Protein AF-A0A319DJ11-F1 (afdb_monomer_lite)

pLDDT: mean 84.91, std 14.69, range [33.47, 98.31]

Sequence (186 aa):
MLNLDTTSTSGISYQMGNINYFANSRSPRSTVELGISPYVRRDATAFIPITVIAANESRITGEFLETTITSYLSRDDVFSKDFLGSIYILSPLPRVSLDKTALEYLNKAGVSYLYLNSTAFVNIPNYAVPVHSNTQQIISPGPYTAMVSATTVSFLDTYRLYEDTYRNFITGAYSSNDGRTLPSLC

Structure (mmCIF, N/CA/C/O backbone):
data_AF-A0A319DJ11-F1
#
_entry.id   AF-A0A319DJ11-F1
#
loop_
_atom_site.group_PDB
_atom_site.id
_atom_site.type_symbol
_atom_site.label_atom_id
_atom_site.label_alt_id
_atom_site.label_comp_id
_atom_site.label_asym_id
_atom_site.label_entity_id
_atom_site.label_seq_id
_atom_site.pdbx_PDB_ins_code
_atom_site.Cartn_x
_atom_site.Cartn_y
_atom_site.Cartn_z
_atom_site.occupancy
_atom_site.B_iso_or_equiv
_atom_site.auth_seq_id
_atom_site.auth_comp_id
_atom_site.auth_asym_id
_atom_site.auth_atom_id
_atom_site.pdbx_PDB_model_num
ATOM 1 N N . MET A 1 1 ? 7.493 -16.465 -4.084 1.00 33.47 1 MET A N 1
ATOM 2 C CA . MET A 1 1 ? 8.906 -16.285 -3.688 1.00 33.47 1 MET A CA 1
ATOM 3 C C . MET A 1 1 ? 9.433 -15.135 -4.533 1.00 33.47 1 MET A C 1
ATOM 5 O O . MET A 1 1 ? 9.323 -15.238 -5.745 1.00 33.47 1 MET A O 1
ATOM 9 N N . LEU A 1 2 ? 9.834 -14.014 -3.925 1.00 42.09 2 LEU A N 1
ATOM 10 C CA . LEU A 1 2 ? 10.322 -12.830 -4.646 1.00 42.09 2 LEU A CA 1
ATOM 11 C C . LEU A 1 2 ? 11.786 -13.088 -5.045 1.00 42.09 2 LEU A C 1
ATOM 13 O O . LEU A 1 2 ? 12.614 -13.266 -4.155 1.00 42.09 2 LEU A O 1
ATOM 17 N N . ASN A 1 3 ? 12.094 -13.150 -6.342 1.00 42.22 3 ASN A N 1
ATOM 18 C CA . ASN A 1 3 ? 13.476 -13.205 -6.830 1.00 42.22 3 ASN A CA 1
ATOM 19 C C . ASN A 1 3 ? 13.935 -11.774 -7.139 1.00 42.22 3 ASN A C 1
ATOM 21 O O . ASN A 1 3 ? 13.372 -11.099 -8.002 1.00 42.22 3 ASN A O 1
ATOM 25 N N . LEU A 1 4 ? 14.914 -11.306 -6.367 1.00 47.34 4 LEU A N 1
ATOM 26 C CA . LEU A 1 4 ? 15.544 -9.995 -6.496 1.00 47.34 4 LEU A CA 1
ATOM 27 C C . LEU A 1 4 ? 16.774 -10.140 -7.394 1.00 47.34 4 LEU A C 1
ATOM 29 O O . LEU A 1 4 ? 17.850 -10.474 -6.903 1.00 47.34 4 LEU A O 1
ATOM 33 N N . ASP A 1 5 ? 16.611 -9.907 -8.695 1.00 54.00 5 ASP A N 1
ATOM 34 C CA . ASP A 1 5 ? 17.719 -9.928 -9.648 1.00 54.00 5 ASP A CA 1
ATOM 35 C C . ASP A 1 5 ? 18.181 -8.497 -9.958 1.00 54.00 5 ASP A C 1
ATOM 37 O O . ASP A 1 5 ? 17.482 -7.697 -10.572 1.00 54.00 5 ASP A O 1
ATOM 41 N N . THR A 1 6 ? 19.420 -8.208 -9.556 1.00 47.41 6 THR A N 1
ATOM 42 C CA . THR A 1 6 ? 20.236 -7.023 -9.883 1.00 47.41 6 THR A CA 1
ATOM 43 C C . THR A 1 6 ? 19.821 -5.681 -9.256 1.00 47.41 6 THR A C 1
ATOM 45 O O . THR A 1 6 ? 18.941 -4.954 -9.713 1.00 47.41 6 THR A O 1
ATOM 48 N N . THR A 1 7 ? 20.564 -5.279 -8.222 1.00 48.59 7 THR A N 1
ATOM 49 C CA . THR A 1 7 ? 20.662 -3.883 -7.778 1.00 48.59 7 THR A CA 1
ATOM 50 C C . THR A 1 7 ? 21.650 -3.142 -8.679 1.00 48.59 7 THR A C 1
ATOM 52 O O . THR A 1 7 ? 22.856 -3.377 -8.593 1.00 48.59 7 THR A O 1
ATOM 55 N N . SER A 1 8 ? 21.165 -2.241 -9.534 1.00 54.62 8 SER A N 1
ATOM 56 C CA . SER A 1 8 ? 22.026 -1.247 -10.188 1.00 54.62 8 SER A CA 1
ATOM 57 C C . SER A 1 8 ? 22.113 0.002 -9.305 1.00 54.62 8 SER A C 1
ATOM 59 O O . SER A 1 8 ? 21.249 0.246 -8.465 1.00 54.62 8 SER A O 1
ATOM 61 N N . THR A 1 9 ? 23.115 0.857 -9.506 1.00 56.81 9 THR A N 1
ATOM 62 C CA . THR A 1 9 ? 23.260 2.164 -8.823 1.00 56.81 9 THR A CA 1
ATOM 63 C C . THR A 1 9 ? 22.099 3.150 -9.084 1.00 56.81 9 THR A C 1
ATOM 65 O O . THR A 1 9 ? 22.150 4.308 -8.667 1.00 56.81 9 THR A O 1
ATOM 68 N N . SER A 1 10 ? 21.056 2.736 -9.807 1.00 68.00 10 SER A N 1
ATOM 69 C CA . SER A 1 10 ? 19.893 3.543 -10.193 1.00 68.00 10 SER A CA 1
ATOM 70 C C . SER A 1 10 ? 18.537 2.967 -9.787 1.00 68.00 10 SER A C 1
ATOM 72 O O . SER A 1 10 ? 17.546 3.688 -9.863 1.00 68.00 10 SER A O 1
ATOM 74 N N . GLY A 1 11 ? 18.461 1.707 -9.366 1.00 79.38 11 GLY A N 1
ATOM 75 C CA . GLY A 1 11 ? 17.181 1.073 -9.077 1.00 79.38 11 GLY A CA 1
ATOM 76 C C . GLY A 1 11 ? 17.279 -0.429 -8.884 1.00 79.38 11 GLY A C 1
ATOM 77 O O . GLY A 1 11 ? 18.360 -1.021 -8.943 1.00 79.38 11 GLY A O 1
ATOM 78 N N . ILE A 1 12 ? 16.122 -1.026 -8.648 1.00 87.94 12 ILE A N 1
ATOM 79 C CA . ILE A 1 12 ? 15.956 -2.447 -8.382 1.00 87.94 12 ILE A CA 1
ATOM 80 C C . ILE A 1 12 ? 15.011 -3.056 -9.406 1.00 87.94 12 ILE A C 1
ATOM 82 O O . ILE A 1 12 ? 13.907 -2.550 -9.597 1.00 87.94 12 ILE A O 1
ATOM 86 N N . SER A 1 13 ? 15.441 -4.139 -10.044 1.00 89.56 13 SER A N 1
ATOM 87 C CA . SER A 1 13 ? 14.571 -4.959 -10.880 1.00 89.56 13 SER A CA 1
ATOM 88 C C . SER A 1 13 ? 14.113 -6.179 -10.093 1.00 89.56 13 SER A C 1
ATOM 90 O O . SER A 1 13 ? 14.862 -6.750 -9.300 1.00 89.56 13 SER A O 1
ATOM 92 N N . TYR A 1 14 ? 12.856 -6.563 -10.263 1.00 89.62 14 TYR A N 1
ATOM 93 C CA . TYR A 1 14 ? 12.306 -7.736 -9.597 1.00 89.62 14 TYR A CA 1
ATOM 94 C C . TYR A 1 14 ? 11.137 -8.307 -10.389 1.00 89.62 14 TYR A C 1
ATOM 96 O O . TYR A 1 14 ? 10.461 -7.607 -11.145 1.00 89.62 14 TYR A O 1
ATOM 104 N N . GLN A 1 15 ? 10.892 -9.598 -10.193 1.00 90.12 15 GLN A N 1
ATOM 105 C CA . GLN A 1 15 ? 9.779 -10.292 -10.820 1.00 90.12 15 GLN A CA 1
ATOM 106 C C . GLN A 1 15 ? 8.654 -10.521 -9.811 1.00 90.12 15 GLN A C 1
ATOM 108 O O . GLN A 1 15 ? 8.883 -10.936 -8.670 1.00 90.12 15 GLN A O 1
ATOM 113 N N . MET A 1 16 ? 7.423 -10.269 -10.244 1.00 89.25 16 MET A N 1
ATOM 114 C CA . MET A 1 16 ? 6.207 -10.530 -9.484 1.00 89.25 16 MET A CA 1
ATOM 115 C C . MET A 1 16 ? 5.245 -11.312 -10.379 1.00 89.25 16 MET A C 1
ATOM 117 O O . MET A 1 16 ? 4.781 -10.815 -11.408 1.00 89.25 16 MET A O 1
ATOM 121 N N . GLY A 1 17 ? 5.034 -12.586 -10.043 1.00 86.56 17 GLY A N 1
ATOM 122 C CA . GLY A 1 17 ? 4.403 -13.533 -10.959 1.00 86.56 17 GLY A CA 1
ATOM 123 C C . GLY A 1 17 ? 5.223 -13.672 -12.246 1.00 86.56 17 GLY A C 1
ATOM 124 O O . GLY A 1 17 ? 6.408 -13.982 -12.190 1.00 86.56 17 GLY A O 1
ATOM 125 N N . ASN A 1 18 ? 4.599 -13.396 -13.393 1.00 85.75 18 ASN A N 1
ATOM 126 C CA . ASN A 1 18 ? 5.245 -13.422 -14.712 1.00 85.75 18 ASN A CA 1
ATOM 127 C C . ASN A 1 18 ? 5.549 -12.014 -15.256 1.00 85.75 18 ASN A C 1
ATOM 129 O O . ASN A 1 18 ? 5.791 -11.857 -16.451 1.00 85.75 18 ASN A O 1
ATOM 133 N N . ILE A 1 19 ? 5.482 -10.983 -14.411 1.00 88.56 19 ILE A N 1
ATOM 134 C CA . ILE A 1 19 ? 5.685 -9.589 -14.808 1.00 88.56 19 ILE A CA 1
ATOM 135 C C . ILE A 1 19 ? 6.984 -9.079 -14.185 1.00 88.56 19 ILE A C 1
ATOM 137 O O . ILE A 1 19 ? 7.226 -9.251 -12.989 1.00 88.56 19 ILE A O 1
ATOM 141 N N . ASN A 1 20 ? 7.811 -8.444 -15.012 1.00 90.81 20 ASN A N 1
ATOM 142 C CA . ASN A 1 20 ? 9.036 -7.790 -14.578 1.00 90.81 20 ASN A CA 1
ATOM 143 C C . ASN A 1 20 ? 8.739 -6.339 -14.201 1.00 90.81 20 ASN A C 1
ATOM 145 O O . ASN A 1 20 ? 8.008 -5.641 -14.905 1.00 90.81 20 ASN A O 1
ATOM 149 N N . TYR A 1 21 ? 9.329 -5.888 -13.104 1.00 92.06 21 TYR A N 1
ATOM 150 C CA . TYR A 1 21 ? 9.195 -4.534 -12.595 1.00 92.06 21 TYR A CA 1
ATOM 151 C C . TYR A 1 21 ? 10.566 -3.918 -12.353 1.00 92.06 21 TYR A C 1
ATOM 153 O O . TYR A 1 21 ? 11.532 -4.617 -12.050 1.00 92.06 21 TYR A O 1
ATOM 161 N N . PHE A 1 22 ? 10.622 -2.596 -12.445 1.00 91.94 22 PHE A N 1
ATOM 162 C CA . PHE A 1 22 ? 11.759 -1.781 -12.050 1.00 91.94 22 PHE A CA 1
ATOM 163 C C . PHE A 1 22 ? 11.294 -0.708 -11.073 1.00 91.94 22 PHE A C 1
ATOM 165 O O . PHE A 1 22 ? 10.304 -0.031 -11.341 1.00 91.94 22 PHE A O 1
ATOM 172 N N . ALA A 1 23 ? 12.018 -0.512 -9.975 1.00 91.62 23 ALA A N 1
ATOM 173 C CA . ALA A 1 23 ? 11.787 0.600 -9.066 1.00 91.62 23 ALA A CA 1
ATOM 174 C C . ALA A 1 23 ? 13.000 1.525 -8.992 1.00 91.62 23 ALA A C 1
ATOM 176 O O . ALA A 1 23 ? 14.132 1.081 -8.777 1.00 91.62 23 ALA A O 1
ATOM 177 N N . ASN A 1 24 ? 12.758 2.828 -9.121 1.00 86.62 24 ASN A N 1
ATOM 178 C CA . ASN A 1 24 ? 13.805 3.841 -9.032 1.00 86.62 24 ASN A CA 1
ATOM 179 C C . ASN A 1 24 ? 14.158 4.119 -7.562 1.00 86.62 24 ASN A C 1
ATOM 181 O O . ASN A 1 24 ? 13.382 4.739 -6.837 1.00 86.62 24 ASN A O 1
ATOM 185 N N . SER A 1 25 ? 15.350 3.701 -7.129 1.00 83.38 25 SER A N 1
ATOM 186 C CA . SER A 1 25 ? 15.813 3.851 -5.742 1.00 83.38 25 SER A CA 1
ATOM 187 C C . SER A 1 25 ? 16.588 5.145 -5.466 1.00 83.38 25 SER A C 1
ATOM 189 O O . SER A 1 25 ? 16.930 5.403 -4.313 1.00 83.38 25 SER A O 1
ATOM 191 N N . ARG A 1 26 ? 16.868 5.980 -6.481 1.00 80.44 26 ARG A N 1
ATOM 192 C CA . ARG A 1 26 ? 17.693 7.196 -6.316 1.00 80.44 26 ARG A CA 1
ATOM 193 C C . ARG A 1 26 ? 16.994 8.302 -5.543 1.00 80.44 26 ARG A C 1
ATOM 195 O O . ARG A 1 26 ? 17.634 9.033 -4.792 1.00 80.44 26 ARG A O 1
ATOM 202 N N . SER A 1 27 ? 15.699 8.470 -5.773 1.00 81.75 27 SER A N 1
ATOM 203 C CA . SER A 1 27 ? 14.917 9.545 -5.167 1.00 81.75 27 SER A CA 1
ATOM 204 C C . SER A 1 27 ? 13.514 9.024 -4.882 1.00 81.75 27 SER A C 1
ATOM 206 O O . SER A 1 27 ? 12.660 9.021 -5.775 1.00 81.75 27 SER A O 1
ATOM 208 N N . PRO A 1 28 ? 13.287 8.529 -3.652 1.00 89.06 28 PRO A N 1
ATOM 209 C CA . PRO A 1 28 ? 11.967 8.119 -3.212 1.00 89.06 28 PRO A CA 1
ATOM 210 C C . PRO A 1 28 ? 10.961 9.253 -3.384 1.00 89.06 28 PRO A C 1
ATOM 212 O O . PRO A 1 28 ? 11.256 10.411 -3.090 1.00 89.06 28 PRO A O 1
ATOM 215 N N . ARG A 1 29 ? 9.750 8.903 -3.809 1.00 89.69 29 ARG A N 1
ATOM 216 C CA . ARG A 1 29 ? 8.635 9.837 -3.960 1.00 89.69 29 ARG A CA 1
ATOM 217 C C . ARG A 1 29 ? 8.223 10.448 -2.626 1.00 89.69 29 ARG A C 1
ATOM 219 O O . ARG A 1 29 ? 7.830 11.607 -2.559 1.00 89.69 29 ARG A O 1
ATOM 226 N N . SER A 1 30 ? 8.282 9.637 -1.579 1.00 91.06 30 SER A N 1
ATOM 227 C CA . SER A 1 30 ? 8.041 10.038 -0.201 1.00 91.06 30 SER A CA 1
ATOM 228 C C . SER A 1 30 ? 8.758 9.068 0.729 1.00 91.06 30 SER A C 1
ATOM 230 O O . SER A 1 30 ? 9.017 7.918 0.366 1.00 91.06 30 SER A O 1
ATOM 232 N N . THR A 1 31 ? 9.095 9.531 1.926 1.00 92.12 31 THR A N 1
ATOM 233 C CA . THR A 1 31 ? 9.570 8.681 3.017 1.00 92.12 31 THR A CA 1
ATOM 234 C C . THR A 1 31 ? 8.797 9.038 4.269 1.00 92.12 31 THR A C 1
ATOM 236 O O . THR A 1 31 ? 8.670 10.210 4.613 1.00 92.12 31 THR A O 1
ATOM 239 N N . VAL A 1 32 ? 8.284 8.013 4.933 1.00 92.06 32 VAL A N 1
ATOM 240 C CA . VAL A 1 32 ? 7.498 8.133 6.157 1.00 92.06 32 VAL A CA 1
ATOM 241 C C . VAL A 1 32 ? 8.172 7.362 7.280 1.00 92.06 32 VAL A C 1
ATOM 243 O O . VAL A 1 32 ? 8.858 6.366 7.039 1.00 92.06 32 VAL A O 1
ATOM 246 N N . GLU A 1 33 ? 7.976 7.819 8.508 1.00 92.38 33 GLU A N 1
ATOM 247 C CA . GLU A 1 33 ? 8.516 7.178 9.701 1.00 92.38 33 GLU A CA 1
ATOM 248 C C . GLU A 1 33 ? 7.537 6.128 10.227 1.00 92.38 33 GLU A C 1
ATOM 250 O O . GLU A 1 33 ? 6.324 6.333 10.266 1.00 92.38 33 GLU A O 1
ATOM 255 N N . LEU A 1 34 ? 8.066 4.985 10.640 1.00 91.19 34 LEU A N 1
ATOM 256 C CA . LEU A 1 34 ? 7.301 3.921 11.266 1.00 91.19 34 LEU A CA 1
ATOM 257 C C . LEU A 1 34 ? 7.217 4.172 12.768 1.00 91.19 34 LEU A C 1
ATOM 259 O O . LEU A 1 34 ? 8.232 4.343 13.446 1.00 91.19 34 LEU A O 1
ATOM 263 N N . GLY A 1 35 ? 6.001 4.143 13.302 1.00 87.19 35 GLY A N 1
ATOM 264 C CA . GLY A 1 35 ? 5.790 4.091 14.739 1.00 87.19 35 GLY A CA 1
ATOM 265 C C . GLY A 1 35 ? 6.152 2.717 15.315 1.00 87.19 35 GLY A C 1
ATOM 266 O O . GLY A 1 35 ? 6.536 1.774 14.618 1.00 87.19 35 GLY A O 1
ATOM 267 N N . ILE A 1 36 ? 6.040 2.589 16.636 1.00 81.44 36 ILE A N 1
ATOM 268 C CA . ILE A 1 36 ? 6.383 1.348 17.335 1.00 81.44 36 ILE A CA 1
ATOM 269 C C . ILE A 1 36 ? 5.353 0.266 16.985 1.00 81.44 36 ILE A C 1
ATOM 271 O O . ILE A 1 36 ? 4.179 0.389 17.318 1.00 81.44 36 ILE A O 1
ATOM 275 N N . SER A 1 37 ? 5.807 -0.812 16.343 1.00 79.50 37 SER A N 1
ATOM 276 C CA . SER A 1 37 ? 4.995 -1.992 16.045 1.00 79.50 37 SER A CA 1
ATOM 277 C C . SER A 1 37 ? 5.850 -3.266 16.093 1.00 79.50 37 SER A C 1
ATOM 279 O O . SER A 1 37 ? 6.979 -3.245 15.593 1.00 79.50 37 SER A O 1
ATOM 281 N N . PRO A 1 38 ? 5.346 -4.379 16.665 1.00 76.00 38 PRO A N 1
ATOM 282 C CA . PRO A 1 38 ? 6.053 -5.663 16.675 1.00 76.00 38 PRO A CA 1
ATOM 283 C C . PRO A 1 38 ? 6.094 -6.333 15.291 1.00 76.00 38 PRO A C 1
ATOM 285 O O . PRO A 1 38 ? 6.833 -7.293 15.099 1.00 76.00 38 PRO A O 1
ATOM 288 N N . TYR A 1 39 ? 5.315 -5.833 14.326 1.00 75.75 39 TYR A N 1
ATOM 289 C CA . TYR A 1 39 ? 5.222 -6.383 12.971 1.00 75.75 39 TYR A CA 1
ATOM 290 C C . TYR A 1 39 ? 6.296 -5.841 12.017 1.00 75.75 39 TYR A C 1
ATOM 292 O O . TYR A 1 39 ? 6.445 -6.347 10.905 1.00 75.75 39 TYR A O 1
ATOM 300 N N . VAL A 1 40 ? 7.061 -4.832 12.443 1.00 72.94 40 VAL A N 1
ATOM 301 C CA . VAL A 1 40 ? 8.160 -4.257 11.659 1.00 72.94 40 VAL A CA 1
ATOM 302 C C . VAL A 1 40 ? 9.454 -4.985 12.004 1.00 72.94 40 VAL A C 1
ATOM 304 O O . VAL A 1 40 ? 9.936 -4.923 13.137 1.00 72.94 40 VAL A O 1
ATOM 307 N N . ARG A 1 41 ? 10.045 -5.653 11.010 1.00 70.94 41 ARG A N 1
ATOM 308 C CA . ARG A 1 41 ? 11.396 -6.214 11.122 1.00 70.94 41 ARG A CA 1
ATOM 309 C C . ARG A 1 41 ? 12.416 -5.080 11.171 1.00 70.94 41 ARG A C 1
ATOM 311 O O . ARG A 1 41 ? 12.466 -4.254 10.268 1.00 70.94 41 ARG A O 1
ATOM 318 N N . ARG A 1 42 ? 13.206 -5.026 12.246 1.00 69.88 42 ARG A N 1
ATOM 319 C CA . ARG A 1 42 ? 14.184 -3.948 12.494 1.00 69.88 42 ARG A CA 1
ATOM 320 C C . ARG A 1 42 ? 15.613 -4.288 12.085 1.00 69.88 42 ARG A C 1
ATOM 322 O O . ARG A 1 42 ? 16.505 -3.463 12.232 1.00 69.88 42 ARG A O 1
ATOM 329 N N . ASP A 1 43 ? 15.834 -5.501 11.613 1.00 71.62 43 ASP A N 1
ATOM 330 C CA . ASP A 1 43 ? 17.147 -6.090 11.376 1.00 71.62 43 ASP A CA 1
ATOM 331 C C . ASP A 1 43 ? 17.556 -6.108 9.898 1.00 71.62 43 ASP A C 1
ATOM 333 O O . ASP A 1 43 ? 18.712 -6.395 9.595 1.00 71.62 43 ASP A O 1
ATOM 337 N N . ALA A 1 44 ? 16.652 -5.767 8.975 1.00 74.31 44 ALA A N 1
ATOM 338 C CA . ALA A 1 44 ? 16.949 -5.759 7.548 1.00 74.31 44 ALA A CA 1
ATOM 339 C C . ALA A 1 44 ? 16.160 -4.695 6.781 1.00 74.31 44 ALA A C 1
ATOM 341 O O . ALA A 1 44 ? 15.022 -4.370 7.122 1.00 74.31 44 ALA A O 1
ATOM 342 N N . THR A 1 45 ? 16.765 -4.208 5.697 1.00 84.81 45 THR A N 1
ATOM 343 C CA . THR A 1 45 ? 16.058 -3.455 4.659 1.00 84.81 45 THR A CA 1
ATOM 344 C C . THR A 1 45 ? 15.431 -4.439 3.677 1.00 84.81 45 THR A C 1
ATOM 346 O O . THR A 1 45 ? 16.110 -5.346 3.194 1.00 84.81 45 THR A O 1
ATOM 349 N N . ALA A 1 46 ? 14.153 -4.254 3.358 1.00 89.19 46 ALA A N 1
ATOM 350 C CA . ALA A 1 46 ? 13.424 -5.081 2.402 1.00 89.19 46 ALA A CA 1
ATOM 351 C C . ALA A 1 46 ? 12.756 -4.222 1.326 1.00 89.19 46 ALA A C 1
ATOM 353 O O . ALA A 1 46 ? 12.291 -3.118 1.604 1.00 89.19 46 ALA A O 1
ATOM 354 N N . PHE A 1 47 ? 12.674 -4.758 0.109 1.00 91.06 47 PHE A N 1
ATOM 355 C CA . PHE A 1 47 ? 11.880 -4.182 -0.972 1.00 91.06 47 PHE A CA 1
ATOM 356 C C . PHE A 1 47 ? 10.605 -4.998 -1.130 1.00 91.06 47 PHE A C 1
ATOM 358 O O . PHE A 1 47 ? 10.675 -6.211 -1.339 1.00 91.06 47 PHE A O 1
ATOM 365 N N . ILE A 1 48 ? 9.450 -4.349 -0.999 1.00 93.25 48 ILE A N 1
ATOM 366 C CA . ILE A 1 48 ? 8.147 -5.006 -1.102 1.00 93.25 48 ILE A CA 1
ATOM 367 C C . ILE A 1 48 ? 7.199 -4.209 -2.003 1.00 93.25 48 ILE A C 1
ATOM 369 O O . ILE A 1 48 ? 7.212 -2.978 -1.970 1.00 93.25 48 ILE A O 1
ATOM 373 N N . PRO A 1 49 ? 6.336 -4.880 -2.775 1.00 95.69 49 PRO A N 1
ATOM 374 C CA . PRO A 1 49 ? 5.212 -4.228 -3.435 1.00 95.69 49 PRO A CA 1
ATOM 375 C C . PRO A 1 49 ? 4.262 -3.628 -2.399 1.00 95.69 49 PRO A C 1
ATOM 377 O O . PRO A 1 49 ? 3.937 -4.280 -1.401 1.00 95.69 49 PRO A O 1
ATOM 380 N N . ILE A 1 50 ? 3.810 -2.399 -2.632 1.00 96.94 50 ILE A N 1
ATOM 381 C CA . ILE A 1 50 ? 2.847 -1.725 -1.764 1.00 96.94 50 ILE A CA 1
ATOM 382 C C . ILE A 1 50 ? 1.821 -0.948 -2.585 1.00 96.94 50 ILE A C 1
ATOM 384 O O . ILE A 1 50 ? 2.145 -0.339 -3.605 1.00 96.94 50 ILE A O 1
ATOM 388 N N . THR A 1 51 ? 0.580 -0.942 -2.112 1.00 97.94 51 THR A N 1
ATOM 389 C CA . THR A 1 51 ? -0.494 -0.110 -2.660 1.00 97.94 51 THR A CA 1
ATOM 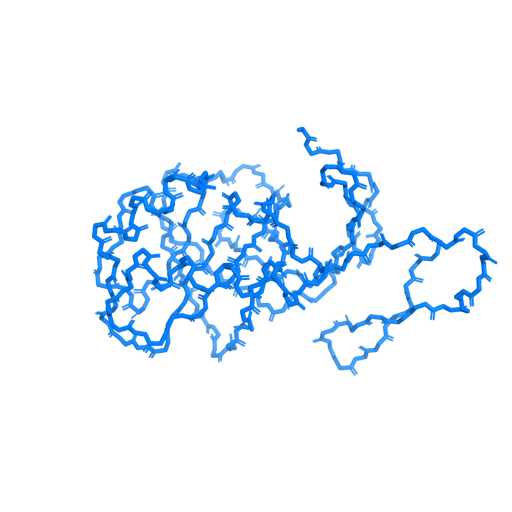390 C C . THR A 1 51 ? -0.733 1.094 -1.765 1.00 97.94 51 THR A C 1
ATOM 392 O O . THR A 1 51 ? -0.934 0.941 -0.561 1.00 97.94 51 THR A O 1
ATOM 395 N N . VAL A 1 52 ? -0.780 2.289 -2.345 1.00 97.00 52 VAL A N 1
ATOM 396 C CA . VAL A 1 52 ? -1.164 3.519 -1.649 1.00 97.00 52 VAL A CA 1
ATOM 397 C C . VAL A 1 52 ? -2.627 3.842 -1.945 1.00 97.00 52 VAL A C 1
ATOM 399 O O . VAL A 1 52 ? -3.038 3.963 -3.101 1.00 97.00 52 VAL A O 1
ATOM 402 N N . ILE A 1 53 ? -3.421 4.009 -0.890 1.00 96.56 53 ILE A N 1
ATOM 403 C CA . ILE A 1 53 ? -4.831 4.398 -0.957 1.00 96.56 53 ILE A CA 1
ATOM 404 C C . ILE A 1 53 ? -4.995 5.740 -0.247 1.00 96.56 53 ILE A C 1
ATOM 406 O O . ILE A 1 53 ? -4.715 5.857 0.947 1.00 96.56 53 ILE A O 1
ATOM 410 N N . ALA A 1 54 ? -5.483 6.749 -0.971 1.00 94.19 54 ALA A N 1
ATOM 411 C CA . ALA A 1 54 ? -5.932 7.993 -0.358 1.00 94.19 54 ALA A CA 1
ATOM 412 C C . ALA A 1 54 ? -7.436 7.923 -0.096 1.00 94.19 54 ALA A C 1
ATOM 414 O O . ALA A 1 54 ? -8.238 7.885 -1.027 1.00 94.19 54 ALA A O 1
ATOM 415 N N . ALA A 1 55 ? -7.811 7.917 1.178 1.00 93.81 55 ALA A N 1
ATOM 416 C CA . ALA A 1 55 ? -9.194 7.951 1.618 1.00 93.81 55 ALA A CA 1
ATOM 417 C C . ALA A 1 55 ? -9.643 9.389 1.878 1.00 93.81 55 ALA A C 1
ATOM 419 O O . ALA A 1 55 ? -9.023 10.122 2.647 1.00 93.81 55 ALA A O 1
ATOM 420 N N . ASN A 1 56 ? -10.759 9.780 1.279 1.00 92.62 56 ASN A N 1
ATOM 421 C CA . ASN A 1 56 ? -11.410 11.077 1.467 1.00 92.62 56 ASN A CA 1
ATOM 422 C C . ASN A 1 56 ? -12.699 10.968 2.302 1.00 92.62 56 ASN A C 1
ATOM 424 O O . ASN A 1 56 ? -13.488 11.908 2.338 1.00 92.62 56 ASN A O 1
ATOM 428 N N . GLU A 1 57 ? -12.892 9.842 2.990 1.00 92.88 57 GLU A N 1
ATOM 429 C CA . GLU A 1 57 ? -14.038 9.564 3.852 1.00 92.88 57 GLU A CA 1
ATOM 430 C C . GLU A 1 57 ? -13.576 9.387 5.305 1.00 92.88 57 GLU A C 1
ATOM 432 O O . GLU A 1 57 ? -12.526 8.802 5.575 1.00 92.88 57 GLU A O 1
ATOM 437 N N . SER A 1 58 ? -14.359 9.886 6.265 1.00 93.75 58 SER A N 1
ATOM 438 C CA . SER A 1 58 ? -14.059 9.746 7.702 1.00 93.75 58 SER A CA 1
ATOM 439 C C . SER A 1 58 ? -14.266 8.319 8.221 1.00 93.75 58 SER A C 1
ATOM 441 O O . SER A 1 58 ? -13.701 7.924 9.245 1.00 93.75 58 SER A O 1
ATOM 443 N N . ARG A 1 59 ? -15.061 7.521 7.509 1.00 96.75 59 ARG A N 1
ATOM 444 C CA . ARG A 1 59 ? -15.291 6.110 7.790 1.00 96.75 59 ARG A CA 1
ATOM 445 C C . ARG A 1 59 ? -15.051 5.314 6.518 1.00 96.75 59 ARG A C 1
ATOM 447 O O . ARG A 1 59 ? -15.860 5.354 5.606 1.00 96.75 59 ARG A O 1
ATOM 454 N N . ILE A 1 60 ? -13.952 4.579 6.497 1.00 97.25 60 ILE A N 1
ATOM 455 C CA . ILE A 1 60 ? -13.560 3.734 5.374 1.00 97.25 60 ILE A CA 1
ATOM 456 C C . ILE A 1 60 ? -14.297 2.400 5.497 1.00 97.25 60 ILE A C 1
ATOM 458 O O . ILE A 1 60 ? -14.213 1.738 6.538 1.00 97.25 60 ILE A O 1
ATOM 462 N N . THR A 1 61 ? -15.005 2.018 4.437 1.00 98.12 61 THR A N 1
ATOM 463 C CA . THR A 1 61 ? -15.800 0.786 4.344 1.00 98.12 61 THR A CA 1
ATOM 464 C C . THR A 1 61 ? -15.143 -0.242 3.419 1.00 98.12 61 THR A C 1
ATOM 466 O O . THR A 1 61 ? -14.214 0.067 2.669 1.00 98.12 61 THR A O 1
ATOM 469 N N . GLY A 1 62 ? -15.630 -1.483 3.455 1.00 98.06 62 GLY A N 1
ATOM 470 C CA . GLY A 1 62 ? -15.220 -2.522 2.509 1.00 98.06 62 GLY A CA 1
ATOM 471 C C . GLY A 1 62 ? -15.574 -2.158 1.068 1.00 98.06 62 GLY A C 1
ATOM 472 O O . GLY A 1 62 ? -14.748 -2.342 0.183 1.00 98.06 62 GLY A O 1
ATOM 473 N N . GLU A 1 63 ? -16.745 -1.554 0.851 1.00 98.31 63 GLU A N 1
ATOM 474 C CA . GLU A 1 63 ? -17.197 -1.085 -0.467 1.00 98.31 63 GLU A CA 1
ATOM 475 C C . GLU A 1 63 ? -16.275 -0.000 -1.044 1.00 98.31 63 GLU A C 1
ATOM 477 O O . GLU A 1 63 ? -15.918 -0.055 -2.223 1.00 98.31 63 GLU A O 1
ATOM 482 N N . PHE A 1 64 ? -15.827 0.949 -0.211 1.00 98.31 64 PHE A N 1
ATOM 483 C CA . PHE A 1 64 ? -14.852 1.965 -0.618 1.00 98.31 64 PHE A CA 1
ATOM 484 C C . PHE A 1 64 ? -13.539 1.320 -1.085 1.00 98.31 64 PHE A C 1
ATOM 486 O O . PHE A 1 64 ? -13.011 1.659 -2.149 1.00 98.31 64 PHE A O 1
ATOM 493 N N . LEU A 1 65 ? -13.013 0.370 -0.303 1.00 98.25 65 LEU A N 1
ATOM 494 C CA . LEU A 1 65 ? -11.767 -0.325 -0.632 1.00 98.25 65 LEU A CA 1
ATOM 495 C C . LEU A 1 65 ? -11.911 -1.178 -1.896 1.00 98.25 65 LEU A C 1
ATOM 497 O O . LEU A 1 65 ? -11.039 -1.128 -2.763 1.00 98.25 65 LEU A O 1
ATOM 501 N N . GLU A 1 66 ? -13.014 -1.913 -2.026 1.00 98.06 66 GLU A N 1
ATOM 502 C CA . GLU A 1 66 ? -13.321 -2.737 -3.196 1.00 98.06 66 GLU A CA 1
ATOM 503 C C . GLU A 1 66 ? -13.417 -1.897 -4.466 1.00 98.06 66 GLU A C 1
ATOM 505 O O . GLU A 1 66 ? -12.767 -2.208 -5.467 1.00 98.06 66 GLU A O 1
ATOM 510 N N . THR A 1 67 ? -14.158 -0.791 -4.409 1.00 97.75 67 THR A N 1
ATOM 511 C CA . THR A 1 67 ? -14.319 0.134 -5.536 1.00 97.75 67 THR A CA 1
ATOM 512 C C . THR A 1 67 ? -12.980 0.747 -5.936 1.00 97.75 67 THR A C 1
ATOM 514 O O . THR A 1 67 ? -12.630 0.762 -7.119 1.00 97.75 67 THR A O 1
ATOM 517 N N . THR A 1 68 ? -12.192 1.198 -4.958 1.00 97.75 68 THR A N 1
ATOM 518 C CA . THR A 1 68 ? -10.880 1.815 -5.201 1.00 97.75 68 THR A CA 1
ATOM 519 C C . THR A 1 68 ? -9.908 0.826 -5.841 1.00 97.75 68 THR A C 1
ATOM 521 O O . THR A 1 68 ? -9.313 1.118 -6.878 1.00 97.75 68 THR A O 1
ATOM 524 N N . ILE A 1 69 ? -9.784 -0.379 -5.280 1.00 97.25 69 ILE A N 1
ATOM 525 C CA . ILE A 1 69 ? -8.870 -1.410 -5.791 1.00 97.25 69 ILE A CA 1
ATOM 526 C C . ILE A 1 69 ? -9.320 -1.917 -7.165 1.00 97.25 69 ILE A C 1
ATOM 528 O O . ILE A 1 69 ? -8.485 -2.117 -8.047 1.00 97.25 69 ILE A O 1
ATOM 532 N N . THR A 1 70 ? -10.626 -2.064 -7.393 1.00 96.94 70 THR A N 1
ATOM 533 C CA . THR A 1 70 ? -11.173 -2.416 -8.715 1.00 96.94 70 THR A CA 1
ATOM 534 C C . THR A 1 70 ? -10.869 -1.331 -9.749 1.00 96.94 70 THR A C 1
ATOM 536 O O . THR A 1 70 ? -10.531 -1.635 -10.897 1.00 96.94 70 THR A O 1
ATOM 539 N N . SER A 1 71 ? -10.920 -0.057 -9.353 1.00 96.62 71 SER A N 1
ATOM 540 C CA . SER A 1 71 ? -10.515 1.047 -10.224 1.00 96.62 71 SER A CA 1
ATOM 541 C C . SER A 1 71 ? -9.027 0.989 -10.573 1.00 96.62 71 SER A C 1
ATOM 543 O O . SER A 1 71 ? -8.684 1.279 -11.715 1.00 96.62 71 SER A O 1
ATOM 545 N N . TYR A 1 72 ? -8.143 0.620 -9.643 1.00 96.12 72 TYR A N 1
ATOM 546 C CA . TYR A 1 72 ? -6.716 0.468 -9.956 1.00 96.12 72 TYR A CA 1
ATOM 547 C C . TYR A 1 72 ? -6.484 -0.696 -10.918 1.00 96.12 72 TYR A C 1
ATOM 549 O O . TYR A 1 72 ? -5.881 -0.502 -11.966 1.00 96.12 72 TYR A O 1
ATOM 557 N N . LEU A 1 73 ? -7.070 -1.866 -10.640 1.00 94.94 73 LEU A N 1
ATOM 558 C CA . LEU A 1 73 ? -6.955 -3.053 -11.500 1.00 94.94 73 LEU A CA 1
ATOM 559 C C . LEU A 1 73 ? -7.458 -2.835 -12.934 1.00 94.94 73 LEU A C 1
ATOM 561 O O . LEU A 1 73 ? -7.026 -3.540 -13.839 1.00 94.94 73 LEU A O 1
ATOM 565 N N . SER A 1 74 ? -8.403 -1.915 -13.140 1.00 95.25 74 SER A N 1
ATOM 566 C CA . SER A 1 74 ? -8.993 -1.654 -14.460 1.00 95.25 74 SER A CA 1
ATOM 567 C C . SER A 1 74 ? -8.318 -0.529 -15.243 1.00 95.25 74 SER A C 1
ATOM 569 O O . SER A 1 74 ? -8.542 -0.433 -16.449 1.00 95.25 74 SER A O 1
ATOM 571 N N . ARG A 1 75 ? -7.535 0.338 -14.588 1.00 92.81 75 ARG A N 1
ATOM 572 C CA . ARG A 1 75 ? -7.000 1.568 -15.201 1.00 92.81 75 ARG A CA 1
ATOM 573 C C . ARG A 1 75 ? -5.483 1.666 -15.197 1.00 92.81 75 ARG A C 1
ATOM 575 O O . ARG A 1 75 ? -4.947 2.384 -16.033 1.00 92.81 75 ARG A O 1
ATOM 582 N N . ASP A 1 76 ? -4.821 1.006 -14.258 1.00 90.75 76 ASP A N 1
ATOM 583 C CA . ASP A 1 76 ? -3.377 1.074 -14.072 1.00 90.75 76 ASP A CA 1
ATOM 584 C C . ASP A 1 76 ? -2.746 -0.230 -14.576 1.00 90.75 76 ASP A C 1
ATOM 586 O O . ASP A 1 76 ? -3.011 -1.310 -14.050 1.00 90.75 76 ASP A O 1
ATOM 590 N N . ASP A 1 77 ? -1.942 -0.137 -15.635 1.00 89.88 77 ASP A N 1
ATOM 591 C CA . ASP A 1 77 ? -1.300 -1.280 -16.288 1.00 89.88 77 ASP A CA 1
ATOM 592 C C . ASP A 1 77 ? -0.068 -1.806 -15.530 1.00 89.88 77 ASP A C 1
ATOM 594 O O . ASP A 1 77 ? 0.423 -2.908 -15.824 1.00 89.88 77 ASP A O 1
ATOM 598 N N . VAL A 1 78 ? 0.412 -1.041 -14.544 1.00 92.44 78 VAL A N 1
ATOM 599 C CA . VAL A 1 78 ? 1.450 -1.433 -13.587 1.00 92.44 78 VAL A CA 1
ATOM 600 C C . VAL A 1 78 ? 0.828 -2.216 -12.429 1.00 92.44 78 VAL A C 1
ATOM 602 O O . VAL A 1 78 ? 1.410 -3.208 -11.974 1.00 92.44 78 VAL A O 1
ATOM 605 N N . PHE A 1 79 ? -0.355 -1.800 -11.968 1.00 94.56 79 PHE A N 1
ATOM 606 C CA . PHE A 1 79 ? -1.036 -2.386 -10.817 1.00 94.56 79 PHE A CA 1
ATOM 607 C C . PHE A 1 79 ? -1.466 -3.844 -11.048 1.00 94.56 79 PHE A C 1
ATOM 609 O O . PHE A 1 79 ? -2.061 -4.208 -12.060 1.00 94.56 79 PHE A O 1
ATOM 616 N N . SER A 1 80 ? -1.224 -4.695 -10.053 1.00 93.44 80 SER A N 1
ATOM 617 C CA . SER A 1 80 ? -1.693 -6.081 -10.026 1.00 93.44 80 SER A CA 1
ATOM 618 C C . SER A 1 80 ? -2.113 -6.471 -8.608 1.00 93.44 80 SER A C 1
ATOM 620 O O . SER A 1 80 ? -1.772 -5.797 -7.635 1.00 93.44 80 SER A O 1
ATOM 622 N N . LYS A 1 81 ? -2.847 -7.582 -8.462 1.00 93.94 81 LYS A N 1
ATOM 623 C CA . LYS A 1 81 ? -3.281 -8.072 -7.138 1.00 93.94 81 LYS A CA 1
ATOM 624 C C . LYS A 1 81 ? -2.116 -8.367 -6.195 1.00 93.94 81 LYS A C 1
ATOM 626 O O . LYS A 1 81 ? -2.291 -8.302 -4.985 1.00 93.94 81 LYS A O 1
ATOM 631 N N . ASP A 1 82 ? -0.936 -8.641 -6.732 1.00 92.75 82 ASP A N 1
ATOM 632 C CA . ASP A 1 82 ? 0.249 -8.933 -5.936 1.00 92.75 82 ASP A CA 1
ATOM 633 C C . ASP A 1 82 ? 0.779 -7.682 -5.187 1.00 92.75 82 ASP A C 1
ATOM 635 O O . ASP A 1 82 ? 1.477 -7.816 -4.182 1.00 92.75 82 ASP A O 1
ATOM 639 N N . PHE A 1 83 ? 0.366 -6.462 -5.576 1.00 96.19 83 PHE A N 1
ATOM 640 C CA . PHE A 1 83 ? 0.608 -5.231 -4.802 1.00 96.19 83 PHE A CA 1
ATOM 641 C C . PHE A 1 83 ? -0.269 -5.106 -3.548 1.00 96.19 83 PHE A C 1
ATOM 643 O O . PHE A 1 83 ? -0.019 -4.232 -2.715 1.00 96.19 83 PHE A O 1
ATOM 650 N N . LEU A 1 84 ? -1.286 -5.959 -3.380 1.00 96.12 84 LEU A N 1
ATOM 651 C CA . LEU A 1 84 ? -2.199 -5.910 -2.232 1.00 96.12 84 LEU A CA 1
ATOM 652 C C . LEU A 1 84 ? -1.617 -6.556 -0.971 1.00 96.12 84 LEU A C 1
ATOM 654 O O . LEU A 1 84 ? -2.187 -6.393 0.104 1.00 96.12 84 LEU A O 1
ATOM 658 N N . GLY A 1 85 ? -0.473 -7.245 -1.062 1.00 94.62 85 GLY A N 1
ATOM 659 C CA . GLY A 1 85 ? 0.183 -7.833 0.111 1.00 94.62 85 GLY A CA 1
ATOM 660 C C . GLY A 1 85 ? 0.529 -6.795 1.186 1.00 94.62 85 GLY A C 1
ATOM 661 O O . GLY A 1 85 ? 0.487 -7.106 2.379 1.00 94.62 85 GLY A O 1
ATOM 662 N N . SER A 1 86 ? 0.792 -5.552 0.772 1.00 96.19 86 SER A N 1
ATOM 663 C CA . SER A 1 86 ? 1.001 -4.413 1.665 1.00 96.19 86 SER A CA 1
ATOM 664 C C . SER A 1 86 ? 0.163 -3.221 1.215 1.00 96.19 86 SER A C 1
ATOM 666 O O . SER A 1 86 ? 0.165 -2.867 0.037 1.00 96.19 86 SER A O 1
ATOM 668 N N . ILE A 1 87 ? -0.519 -2.559 2.147 1.00 97.56 87 ILE A N 1
ATOM 669 C CA . ILE A 1 87 ? -1.337 -1.376 1.859 1.00 97.56 87 ILE A CA 1
ATOM 670 C C . ILE A 1 87 ? -0.960 -0.243 2.805 1.00 97.56 87 ILE A C 1
ATOM 672 O O . ILE A 1 87 ? -0.927 -0.429 4.019 1.00 97.56 87 ILE A O 1
ATOM 676 N N . TYR A 1 88 ? -0.735 0.946 2.252 1.00 96.44 88 TYR A N 1
ATOM 677 C CA . TYR A 1 88 ? -0.661 2.197 2.994 1.00 96.44 88 TYR A CA 1
ATOM 678 C C . TYR A 1 88 ? -1.919 3.027 2.753 1.00 96.44 88 TYR A C 1
ATOM 680 O O . TYR A 1 88 ? -2.215 3.395 1.617 1.00 96.44 88 TYR A O 1
ATOM 688 N N . ILE A 1 89 ? -2.653 3.333 3.824 1.00 95.81 89 ILE A N 1
ATOM 689 C CA . ILE A 1 89 ? -3.834 4.196 3.766 1.00 95.81 89 ILE A CA 1
ATOM 690 C C . ILE A 1 89 ? -3.511 5.543 4.409 1.00 95.81 89 ILE A C 1
ATOM 692 O O . ILE A 1 89 ? -3.187 5.632 5.600 1.00 95.81 89 ILE A O 1
ATOM 696 N N . LEU A 1 90 ? -3.656 6.604 3.620 1.00 93.06 90 LEU A N 1
ATOM 697 C CA . LEU A 1 90 ? -3.591 7.985 4.081 1.00 93.06 90 LEU A CA 1
ATOM 698 C C . LEU A 1 90 ? -4.939 8.680 3.900 1.00 93.06 90 LEU A C 1
ATOM 700 O O . LEU A 1 90 ? -5.751 8.302 3.061 1.00 93.06 90 LEU A O 1
ATOM 704 N N . SER A 1 91 ? -5.159 9.733 4.676 1.00 91.88 91 SER A N 1
ATOM 705 C CA . SER A 1 91 ? -6.305 10.616 4.511 1.00 91.88 91 SER A CA 1
ATOM 706 C C . SER A 1 91 ? -5.905 12.044 4.868 1.00 91.88 91 SER A C 1
ATOM 708 O O . SER A 1 91 ? -5.123 12.222 5.806 1.00 91.88 91 SER A O 1
ATOM 710 N N . PRO A 1 92 ? -6.424 13.060 4.155 1.00 89.44 92 PRO A N 1
ATOM 711 C CA . PRO A 1 92 ? -6.320 14.448 4.587 1.00 89.44 92 PRO A CA 1
ATOM 712 C C . PRO A 1 92 ? -7.304 14.774 5.722 1.00 89.44 92 PRO A C 1
ATOM 714 O O . PRO A 1 92 ? -7.199 15.837 6.331 1.00 89.44 92 PRO A O 1
ATOM 717 N N . LEU A 1 93 ? -8.281 13.900 5.995 1.00 90.94 93 LEU A N 1
ATOM 718 C CA . LEU A 1 93 ? -9.262 14.115 7.048 1.00 90.94 93 LEU A CA 1
ATOM 719 C C . LEU A 1 93 ? -8.694 13.696 8.410 1.00 90.94 93 LEU A C 1
ATOM 721 O O . LEU A 1 93 ? -8.042 12.656 8.517 1.00 90.94 93 LEU A O 1
ATOM 725 N N . PRO A 1 94 ? -8.970 14.461 9.477 1.00 91.44 94 PRO A N 1
ATOM 726 C CA . PRO A 1 94 ? -8.705 14.004 10.826 1.00 91.44 94 PRO A CA 1
ATOM 727 C C . PRO A 1 94 ? -9.790 13.020 11.270 1.00 91.44 94 PRO A C 1
ATOM 729 O O . PRO A 1 94 ? -10.929 13.046 10.803 1.00 91.44 94 PRO A O 1
ATOM 732 N N . ARG A 1 95 ? -9.453 12.215 12.274 1.00 92.94 95 ARG A N 1
ATOM 733 C CA . ARG A 1 95 ? -10.362 11.289 12.955 1.00 92.94 95 ARG A CA 1
ATOM 734 C C . ARG A 1 95 ? -10.997 10.219 12.058 1.00 92.94 95 ARG A C 1
ATOM 736 O O . ARG A 1 95 ? -12.156 9.852 12.239 1.00 92.94 95 ARG A O 1
ATOM 743 N N . VAL A 1 96 ? -10.215 9.688 11.130 1.00 95.12 96 VAL A N 1
ATOM 744 C CA . VAL A 1 96 ? -10.616 8.600 10.239 1.00 95.12 96 VAL A CA 1
ATOM 745 C C . VAL A 1 96 ? -10.667 7.274 10.998 1.00 95.12 96 VAL A C 1
ATOM 747 O O . VAL A 1 96 ? -9.917 7.042 11.953 1.00 95.12 96 VAL A O 1
ATOM 750 N N . SER A 1 97 ? -11.566 6.391 10.576 1.00 96.12 97 SER A N 1
ATOM 751 C CA . SER A 1 97 ? -11.709 5.040 11.117 1.00 96.12 97 SER A CA 1
ATOM 752 C C . SER A 1 97 ? -11.911 4.012 10.007 1.00 96.12 97 SER A C 1
ATOM 754 O O . SER A 1 97 ? -12.516 4.306 8.977 1.00 96.12 97 SER A O 1
ATOM 756 N N . LEU A 1 98 ? -11.403 2.801 10.233 1.00 96.75 98 LEU A N 1
ATOM 757 C CA . LEU A 1 98 ? -11.759 1.621 9.449 1.00 96.75 98 LEU A CA 1
ATOM 758 C C . LEU A 1 98 ? -12.969 0.973 10.106 1.00 96.75 98 LEU A C 1
ATOM 760 O O . LEU A 1 98 ? -12.949 0.713 11.313 1.00 96.75 98 LEU A O 1
ATOM 764 N N . ASP A 1 99 ? -14.010 0.698 9.333 1.00 96.00 99 ASP A N 1
ATOM 765 C CA . ASP A 1 99 ? -15.137 -0.062 9.849 1.00 96.00 99 ASP A CA 1
ATOM 766 C C . ASP A 1 99 ? -14.937 -1.575 9.704 1.00 96.00 99 ASP A C 1
ATOM 768 O O . ASP A 1 99 ? -13.984 -2.049 9.085 1.00 96.00 99 ASP A O 1
ATOM 772 N N . LYS A 1 100 ? -15.848 -2.355 10.291 1.00 96.25 100 LYS A N 1
ATOM 773 C CA . LYS A 1 100 ? -15.757 -3.819 10.284 1.00 96.25 100 LYS A CA 1
ATOM 774 C C . LYS A 1 100 ? -15.669 -4.402 8.866 1.00 96.25 100 LYS A C 1
ATOM 776 O O . LYS A 1 100 ? -14.882 -5.318 8.644 1.00 96.25 100 LYS A O 1
ATOM 781 N N . THR A 1 101 ? -16.429 -3.856 7.918 1.00 98.06 101 THR A N 1
ATOM 782 C CA . THR A 1 101 ? -16.449 -4.344 6.531 1.00 98.06 101 THR A CA 1
ATOM 783 C C . THR A 1 101 ? -15.137 -4.047 5.809 1.00 98.06 101 THR A C 1
ATOM 785 O O . THR A 1 101 ? -14.680 -4.864 5.012 1.00 98.06 101 THR A O 1
ATOM 788 N N . ALA A 1 102 ? -14.475 -2.930 6.134 1.00 97.31 102 ALA A N 1
ATOM 789 C CA . ALA A 1 102 ? -13.141 -2.631 5.622 1.00 97.31 102 ALA A CA 1
ATOM 790 C C . ALA A 1 102 ? -12.115 -3.665 6.100 1.00 97.31 102 ALA A C 1
ATOM 792 O O . ALA A 1 102 ? -11.312 -4.152 5.308 1.00 97.31 102 ALA A O 1
ATOM 793 N N . LEU A 1 103 ? -12.164 -4.047 7.380 1.00 95.62 103 LEU A N 1
ATOM 794 C CA . LEU A 1 103 ? -11.246 -5.048 7.932 1.00 95.62 103 LEU A CA 1
ATOM 795 C C . LEU A 1 103 ? -11.469 -6.436 7.319 1.00 95.62 103 LEU A C 1
ATOM 797 O O . LEU A 1 103 ? -10.506 -7.119 6.972 1.00 95.62 103 LEU A O 1
ATOM 801 N N . GLU A 1 104 ? -12.730 -6.834 7.144 1.00 96.69 104 GLU A N 1
ATOM 802 C CA . GLU A 1 104 ? -13.099 -8.088 6.478 1.00 96.69 104 GLU A CA 1
ATOM 803 C C . GLU A 1 104 ? -12.614 -8.119 5.026 1.00 96.69 104 GLU A C 1
ATOM 805 O O . GLU A 1 104 ? -12.054 -9.126 4.584 1.00 96.69 104 GLU A O 1
ATOM 810 N N . TYR A 1 105 ? -12.772 -7.007 4.305 1.00 97.50 105 TYR A N 1
ATOM 811 C CA . TYR A 1 105 ? -12.290 -6.873 2.938 1.00 97.50 105 TYR A CA 1
ATOM 812 C C . TYR A 1 105 ? -10.761 -6.993 2.857 1.00 97.50 105 TYR A C 1
ATOM 814 O O . TYR A 1 105 ? -10.261 -7.794 2.070 1.00 97.50 105 TYR A O 1
ATOM 822 N N . LEU A 1 106 ? -10.011 -6.258 3.690 1.00 96.62 106 LEU A N 1
ATOM 823 C CA . LEU A 1 106 ? -8.540 -6.311 3.715 1.00 96.62 106 LEU A CA 1
ATOM 824 C C . LEU A 1 106 ? -8.030 -7.732 4.002 1.00 96.62 106 LEU A C 1
ATOM 826 O O . LEU A 1 106 ? -7.114 -8.211 3.335 1.00 96.62 106 LEU A O 1
ATOM 830 N N . ASN A 1 107 ? -8.667 -8.434 4.942 1.00 95.25 107 ASN A N 1
ATOM 831 C CA . ASN A 1 107 ? -8.336 -9.824 5.247 1.00 95.25 107 ASN A CA 1
ATOM 832 C C . ASN A 1 107 ? -8.630 -10.757 4.059 1.00 95.25 107 ASN A C 1
ATOM 834 O O . ASN A 1 107 ? -7.782 -11.560 3.674 1.00 95.25 107 ASN A O 1
ATOM 838 N N . LYS A 1 108 ? -9.803 -10.623 3.424 1.00 96.38 108 LYS A N 1
ATOM 839 C CA . LYS A 1 108 ? -10.175 -11.398 2.227 1.00 96.38 108 LYS A CA 1
ATOM 840 C C . LYS A 1 108 ? -9.239 -11.125 1.044 1.00 96.38 108 LYS A C 1
ATOM 842 O O . LYS A 1 108 ? -8.979 -12.030 0.256 1.00 96.38 108 LYS A O 1
ATOM 847 N N . ALA A 1 109 ? -8.739 -9.898 0.923 1.00 94.69 109 ALA A N 1
ATOM 848 C CA . ALA A 1 109 ? -7.790 -9.489 -0.107 1.00 94.69 109 ALA A CA 1
ATOM 849 C C . ALA A 1 109 ? -6.353 -9.992 0.144 1.00 94.69 109 ALA A C 1
ATOM 851 O O . ALA A 1 109 ? -5.507 -9.830 -0.730 1.00 94.69 109 ALA A O 1
ATOM 852 N N . GLY A 1 110 ? -6.073 -10.617 1.297 1.00 94.50 110 GLY A N 1
ATOM 853 C CA . GLY A 1 110 ? -4.751 -11.163 1.622 1.00 94.50 110 GLY A CA 1
ATOM 854 C C . GLY A 1 110 ? -3.732 -10.113 2.076 1.00 94.50 110 GLY A C 1
ATOM 855 O O . GLY A 1 110 ? -2.526 -10.336 1.954 1.00 94.50 110 GLY A O 1
ATOM 856 N N . VAL A 1 111 ? -4.195 -8.972 2.596 1.00 95.75 111 VAL A N 1
ATOM 857 C CA . VAL A 1 111 ? -3.316 -7.901 3.086 1.00 95.75 111 VAL A CA 1
ATOM 858 C C . VAL A 1 111 ? -2.553 -8.395 4.312 1.00 95.75 111 VAL A C 1
ATOM 860 O O . VAL A 1 111 ? -3.142 -8.689 5.349 1.00 95.75 111 VAL A O 1
ATOM 863 N N . SER A 1 112 ? -1.230 -8.471 4.189 1.00 92.75 112 SER A N 1
ATOM 864 C CA . SER A 1 112 ? -0.332 -8.940 5.250 1.00 92.75 112 SER A CA 1
ATOM 865 C C . SER A 1 112 ? 0.227 -7.788 6.083 1.00 92.75 112 SER A C 1
ATOM 867 O O . SER A 1 112 ? 0.412 -7.936 7.289 1.00 92.75 112 SER A O 1
ATOM 869 N N . TYR A 1 113 ? 0.460 -6.630 5.458 1.00 93.69 113 TYR A N 1
ATOM 870 C CA . TYR A 1 113 ? 0.954 -5.430 6.130 1.00 93.69 113 TYR A CA 1
ATOM 871 C C . TYR A 1 113 ? 0.037 -4.244 5.853 1.00 93.69 113 TYR A C 1
ATOM 873 O O . TYR A 1 113 ? -0.127 -3.818 4.710 1.00 93.69 113 TYR A O 1
ATOM 881 N N . LEU A 1 114 ? -0.551 -3.695 6.914 1.00 95.62 114 LEU A N 1
ATOM 882 C CA . LEU A 1 114 ? -1.393 -2.508 6.843 1.00 95.62 114 LEU A CA 1
ATOM 883 C C . LEU A 1 114 ? -0.686 -1.341 7.523 1.00 95.62 114 LEU A C 1
ATOM 885 O O . LEU A 1 114 ? -0.454 -1.375 8.726 1.00 95.62 114 LEU A O 1
ATOM 889 N N . TYR A 1 115 ? -0.387 -0.301 6.762 1.00 95.25 115 TYR A N 1
ATOM 890 C CA . TYR A 1 115 ? 0.220 0.934 7.232 1.00 95.25 115 TYR A CA 1
ATOM 891 C C . TYR A 1 115 ? -0.851 2.026 7.286 1.00 95.25 115 TYR A C 1
ATOM 893 O O . TYR A 1 115 ? -1.555 2.245 6.299 1.00 95.25 115 TYR A O 1
ATOM 901 N N . LEU A 1 116 ? -0.982 2.724 8.416 1.00 94.69 116 LEU A N 1
ATOM 902 C CA . LEU A 1 116 ? -1.999 3.767 8.609 1.00 94.69 116 LEU A CA 1
ATOM 903 C C . LEU A 1 116 ? -1.359 5.080 9.052 1.00 94.69 116 LEU A C 1
ATOM 905 O O . LEU A 1 116 ? -0.587 5.098 10.011 1.00 94.69 116 LEU A O 1
ATOM 909 N N . ASN A 1 117 ? -1.718 6.189 8.398 1.00 91.12 117 ASN A N 1
ATOM 910 C CA . ASN A 1 117 ? -1.271 7.519 8.819 1.00 91.12 117 ASN A CA 1
ATOM 911 C C . ASN A 1 117 ? -1.804 7.855 10.227 1.00 91.12 117 ASN A C 1
ATOM 913 O O . ASN A 1 117 ? -2.989 8.139 10.414 1.00 91.12 117 ASN A O 1
ATOM 917 N N . SER A 1 118 ? -0.919 7.903 11.219 1.00 90.62 118 SER A N 1
ATOM 918 C CA . SER A 1 118 ? -1.294 8.076 12.622 1.00 90.62 118 SER A CA 1
ATOM 919 C C . SER A 1 118 ? -1.891 9.439 12.953 1.00 90.62 118 SER A C 1
ATOM 921 O O . SER A 1 118 ? -2.491 9.601 14.008 1.00 90.62 118 SER A O 1
ATOM 923 N N . THR A 1 119 ? -1.687 10.439 12.0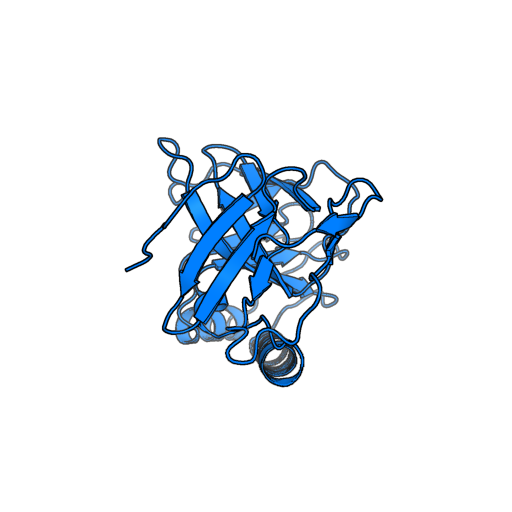95 1.00 88.69 119 THR A N 1
ATOM 924 C CA . THR A 1 119 ? -2.261 11.779 12.294 1.00 88.69 119 THR A CA 1
ATOM 925 C C . THR A 1 119 ? -3.731 11.838 11.881 1.00 88.69 119 THR A C 1
ATOM 927 O O . THR A 1 119 ? -4.491 12.639 12.422 1.00 88.69 119 THR A O 1
ATOM 930 N N . ALA A 1 120 ? -4.147 10.962 10.963 1.00 91.06 120 ALA A N 1
ATOM 931 C CA . ALA A 1 120 ? -5.517 10.887 10.475 1.00 91.06 120 ALA A CA 1
ATOM 932 C C . ALA A 1 120 ? -6.370 9.906 11.292 1.00 91.06 120 ALA A C 1
ATOM 934 O O . ALA A 1 120 ? -7.504 10.227 11.641 1.00 91.06 120 ALA A O 1
ATOM 935 N N . PHE A 1 121 ? -5.849 8.716 11.606 1.00 93.06 121 PHE A N 1
ATOM 936 C CA . PHE A 1 121 ? -6.642 7.633 12.195 1.00 93.06 121 PHE A CA 1
ATOM 937 C C . PHE A 1 121 ? -6.776 7.749 13.721 1.00 93.06 121 PHE A C 1
ATOM 939 O O . PHE A 1 121 ? -5.776 7.820 14.427 1.00 93.06 121 PHE A O 1
ATOM 946 N N . VAL A 1 122 ? -8.013 7.707 14.243 1.00 88.88 122 VAL A N 1
ATOM 947 C CA . VAL A 1 122 ? -8.270 7.756 15.706 1.00 88.88 122 VAL A CA 1
ATOM 948 C C . VAL A 1 122 ? -7.799 6.483 16.396 1.00 88.88 122 VAL A C 1
ATOM 950 O O . VAL A 1 122 ? -7.239 6.534 17.485 1.00 88.88 122 VAL A O 1
ATOM 953 N N . ASN A 1 123 ? -8.063 5.343 15.759 1.00 88.62 123 ASN A N 1
ATOM 954 C CA . ASN A 1 123 ? -7.804 4.019 16.299 1.00 88.62 123 ASN A CA 1
ATOM 955 C C . ASN A 1 123 ? -7.045 3.213 15.252 1.00 88.62 123 ASN A C 1
ATOM 957 O O . ASN A 1 123 ? -7.558 2.969 14.158 1.00 88.62 123 ASN A O 1
ATOM 961 N N . ILE A 1 124 ? -5.833 2.793 15.600 1.00 90.19 124 ILE A N 1
ATOM 962 C CA . ILE A 1 124 ? -5.000 1.932 14.765 1.00 90.19 124 ILE A CA 1
ATOM 963 C C . ILE A 1 124 ? -5.114 0.516 15.334 1.00 90.19 124 ILE A C 1
ATOM 965 O O . ILE A 1 124 ? -4.770 0.314 16.499 1.00 90.19 124 ILE A O 1
ATOM 969 N N . PRO A 1 125 ? -5.632 -0.459 14.565 1.00 89.00 125 PRO A N 1
ATOM 970 C CA . PRO A 1 125 ? -5.698 -1.844 15.015 1.00 89.00 125 PRO A CA 1
ATOM 971 C C . PRO A 1 125 ? -4.308 -2.386 15.362 1.00 89.00 125 PRO A C 1
ATOM 973 O O . PRO A 1 125 ? -3.336 -2.035 14.704 1.00 89.00 125 PRO A O 1
ATOM 976 N N . ASN A 1 126 ? -4.213 -3.297 16.335 1.00 86.12 126 ASN A N 1
ATOM 977 C CA . ASN A 1 126 ? -2.919 -3.818 16.803 1.00 86.12 126 ASN A CA 1
ATOM 978 C C . ASN A 1 126 ? -2.063 -4.451 15.694 1.00 86.12 126 ASN A C 1
ATOM 980 O O . ASN A 1 126 ? -0.844 -4.402 15.779 1.00 86.12 126 ASN A O 1
ATOM 984 N N . TYR A 1 127 ? -2.689 -5.042 14.673 1.00 87.25 127 TYR A N 1
ATOM 985 C CA . TYR A 1 127 ? -2.001 -5.657 13.532 1.00 87.25 127 TYR A CA 1
ATOM 986 C C . TYR A 1 127 ? -1.580 -4.649 12.449 1.00 87.25 127 TYR A C 1
ATOM 988 O O . TYR A 1 127 ? -0.914 -5.027 11.487 1.00 87.25 127 TYR A O 1
ATOM 996 N N . ALA A 1 128 ? -1.984 -3.383 12.571 1.00 92.44 128 ALA A N 1
ATOM 997 C CA . ALA A 1 128 ? -1.580 -2.312 11.676 1.00 92.44 128 ALA A CA 1
ATOM 998 C C . ALA A 1 128 ? -0.337 -1.593 12.219 1.00 92.44 128 ALA A C 1
ATOM 1000 O O . ALA A 1 128 ? -0.101 -1.504 13.425 1.00 92.44 128 ALA A O 1
ATOM 1001 N N . VAL A 1 129 ? 0.467 -1.058 11.310 1.00 93.25 129 VAL A N 1
ATOM 1002 C CA . VAL A 1 129 ? 1.666 -0.290 11.620 1.00 93.25 129 VAL A CA 1
ATOM 1003 C C . VAL A 1 129 ? 1.318 1.201 11.552 1.00 93.25 129 VAL A C 1
ATOM 1005 O O . VAL A 1 129 ? 0.936 1.688 10.482 1.00 93.25 129 VAL A O 1
ATOM 1008 N N . PRO A 1 130 ? 1.431 1.949 12.664 1.00 93.56 130 PRO A N 1
ATOM 1009 C CA . PRO A 1 130 ? 1.287 3.396 12.632 1.00 93.56 130 PRO A CA 1
ATOM 1010 C C . PRO A 1 130 ? 2.413 4.021 11.812 1.00 93.56 130 PRO A C 1
ATOM 1012 O O . PRO A 1 130 ? 3.577 3.643 11.942 1.00 93.56 130 PRO A O 1
ATOM 1015 N N . VAL A 1 131 ? 2.060 5.000 10.989 1.00 92.25 131 VAL A N 1
ATOM 1016 C CA . VAL A 1 131 ? 2.989 5.735 10.137 1.00 92.25 131 VAL A CA 1
ATOM 1017 C C . VAL A 1 131 ? 2.886 7.224 10.425 1.00 92.25 131 VAL A C 1
ATOM 1019 O O . VAL A 1 131 ? 1.797 7.796 10.409 1.00 92.25 131 VAL A O 1
ATOM 1022 N N . HIS A 1 132 ? 4.031 7.854 10.651 1.00 89.50 132 HIS A N 1
ATOM 1023 C CA . HIS A 1 132 ? 4.171 9.284 10.856 1.00 89.50 132 HIS A CA 1
ATOM 1024 C C . HIS A 1 132 ? 4.703 9.922 9.567 1.00 89.50 132 HIS A C 1
ATOM 1026 O O . HIS A 1 132 ? 5.818 9.639 9.129 1.00 89.50 132 HIS A O 1
ATOM 1032 N N . SER A 1 133 ? 3.903 10.789 8.944 1.00 75.31 133 SER A N 1
ATOM 1033 C CA . SER A 1 133 ? 4.382 11.624 7.841 1.00 75.31 133 SER A CA 1
ATOM 1034 C C . SER A 1 133 ? 4.924 12.931 8.409 1.00 75.31 133 SER A C 1
ATOM 1036 O O . SER A 1 133 ? 4.169 13.756 8.917 1.00 75.31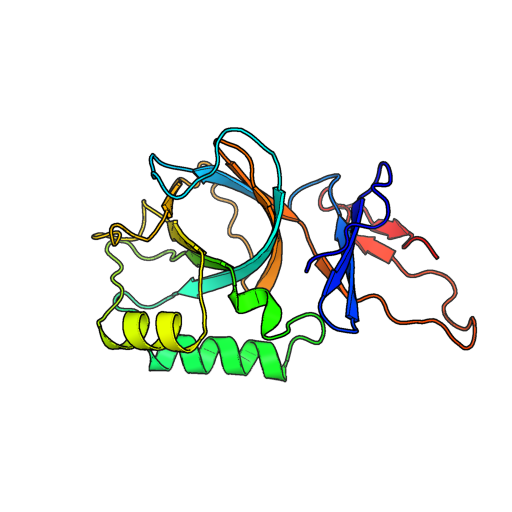 133 SER A O 1
ATOM 1038 N N . ASN A 1 134 ? 6.237 13.109 8.332 1.00 61.03 134 ASN A N 1
ATOM 1039 C CA . ASN A 1 134 ? 6.947 14.343 8.682 1.00 61.03 134 ASN A CA 1
ATOM 1040 C C . ASN A 1 134 ? 6.906 15.381 7.541 1.00 61.03 134 ASN A C 1
ATOM 1042 O O . ASN A 1 134 ? 7.208 16.555 7.752 1.00 61.03 134 ASN A O 1
ATOM 1046 N N . THR A 1 135 ? 6.491 14.972 6.339 1.00 53.72 135 THR A N 1
ATOM 1047 C CA . THR A 1 135 ? 6.417 15.824 5.152 1.00 53.72 135 THR A CA 1
ATOM 1048 C C . THR A 1 135 ? 4.966 16.102 4.751 1.00 53.72 135 THR A C 1
ATOM 1050 O O . THR A 1 135 ? 4.109 15.218 4.770 1.00 53.72 135 THR A O 1
ATOM 1053 N N . GLN A 1 136 ? 4.694 17.346 4.336 1.00 51.47 136 GLN A N 1
ATOM 1054 C CA . GLN A 1 136 ? 3.437 17.773 3.692 1.00 51.47 136 GLN A CA 1
ATOM 1055 C C . GLN A 1 136 ? 3.258 17.172 2.282 1.00 51.47 136 GLN A C 1
ATOM 1057 O O . GLN A 1 136 ? 2.348 17.553 1.546 1.00 51.47 136 GLN A O 1
ATOM 1062 N N . GLN A 1 137 ? 4.156 16.278 1.864 1.00 56.09 137 GLN A N 1
ATOM 1063 C CA . GLN A 1 137 ? 4.195 15.759 0.511 1.00 56.09 137 GLN A CA 1
ATOM 1064 C C . GLN A 1 137 ? 3.129 14.672 0.368 1.00 56.09 137 GLN A C 1
ATOM 1066 O O . GLN A 1 137 ? 3.286 13.541 0.825 1.00 56.09 137 GLN A O 1
ATOM 1071 N N . ILE A 1 138 ? 2.011 15.056 -0.246 1.00 73.00 138 ILE A N 1
ATOM 1072 C CA . ILE A 1 138 ? 0.917 14.153 -0.592 1.00 73.00 138 ILE A CA 1
ATOM 1073 C C . ILE A 1 138 ? 1.463 13.152 -1.614 1.00 73.00 138 ILE A C 1
ATOM 1075 O O . ILE A 1 138 ? 1.772 13.514 -2.750 1.00 73.00 138 ILE A O 1
ATOM 1079 N N . ILE A 1 139 ? 1.622 11.897 -1.196 1.00 88.31 139 ILE A N 1
ATOM 1080 C CA . ILE A 1 139 ? 1.915 10.795 -2.109 1.00 88.31 139 ILE A CA 1
ATOM 1081 C C . ILE A 1 139 ? 0.660 10.485 -2.931 1.00 88.31 139 ILE A C 1
ATOM 1083 O O . ILE A 1 139 ? -0.449 10.437 -2.392 1.00 88.31 139 ILE A O 1
ATOM 1087 N N . SER A 1 140 ? 0.831 10.310 -4.241 1.00 92.06 140 SER A N 1
ATOM 1088 C CA . SER A 1 140 ? -0.278 9.939 -5.115 1.00 92.06 140 SER A CA 1
ATOM 1089 C C . SER A 1 140 ? -0.753 8.514 -4.800 1.00 92.06 140 SER A C 1
ATOM 1091 O O . SER A 1 140 ? 0.055 7.668 -4.421 1.00 92.06 140 SER A O 1
ATOM 1093 N N . PRO A 1 141 ? -2.048 8.210 -4.952 1.00 94.56 141 PRO A N 1
ATOM 1094 C CA . PRO A 1 141 ? -2.536 6.841 -4.822 1.00 94.56 141 PRO A CA 1
ATOM 1095 C C . PRO A 1 141 ? -2.052 5.967 -5.988 1.00 94.56 141 PRO A C 1
ATOM 1097 O O . PRO A 1 141 ? -1.953 6.461 -7.110 1.00 94.56 141 PRO A O 1
ATOM 1100 N N . GLY A 1 142 ? -1.784 4.682 -5.735 1.00 95.69 142 GLY A N 1
ATOM 1101 C CA . GLY A 1 142 ? -1.328 3.738 -6.765 1.00 95.69 142 GLY A CA 1
ATOM 1102 C C . GLY A 1 142 ? -0.298 2.704 -6.283 1.00 95.69 142 GLY A C 1
ATOM 1103 O O . GLY A 1 142 ? -0.051 2.596 -5.075 1.00 95.69 142 GLY A O 1
ATOM 1104 N N . PRO A 1 143 ? 0.279 1.913 -7.207 1.00 96.50 143 PRO A N 1
ATOM 1105 C CA . PRO A 1 143 ? 1.342 0.953 -6.922 1.00 96.50 143 PRO A CA 1
ATOM 1106 C C . PRO A 1 143 ? 2.696 1.634 -6.706 1.00 96.50 143 PRO A C 1
ATOM 1108 O O . PRO A 1 143 ? 3.097 2.521 -7.456 1.00 96.50 143 PRO A O 1
ATOM 1111 N N . TYR A 1 144 ? 3.447 1.135 -5.730 1.00 96.50 144 TYR A N 1
ATOM 1112 C CA . TYR A 1 144 ? 4.833 1.520 -5.474 1.00 96.50 144 TYR A CA 1
ATOM 1113 C C . TYR A 1 144 ? 5.662 0.294 -5.089 1.00 96.50 144 TYR A C 1
ATOM 1115 O O . TYR A 1 144 ? 5.131 -0.729 -4.647 1.00 96.50 144 TYR A O 1
ATOM 1123 N N . THR A 1 145 ? 6.983 0.426 -5.174 1.00 96.00 145 THR A N 1
ATOM 1124 C CA . THR A 1 145 ? 7.884 -0.415 -4.380 1.00 96.00 145 THR A CA 1
ATOM 1125 C C . THR A 1 145 ? 8.213 0.316 -3.090 1.00 96.00 145 THR A C 1
ATOM 1127 O O . THR A 1 145 ? 8.752 1.419 -3.115 1.00 96.00 145 THR A O 1
ATOM 1130 N N . ALA A 1 146 ? 7.917 -0.290 -1.949 1.00 94.88 146 ALA A N 1
ATOM 1131 C CA . ALA A 1 146 ? 8.376 0.189 -0.658 1.00 94.88 146 ALA A CA 1
ATOM 1132 C C . ALA A 1 146 ? 9.773 -0.356 -0.363 1.00 94.88 146 ALA A C 1
ATOM 1134 O O . ALA A 1 146 ? 9.975 -1.568 -0.335 1.00 94.88 146 ALA A O 1
ATOM 1135 N N . MET A 1 147 ? 10.714 0.536 -0.069 1.00 93.50 147 MET A N 1
ATOM 1136 C CA . MET A 1 147 ? 11.932 0.204 0.661 1.00 93.50 147 MET A CA 1
ATOM 1137 C C . MET A 1 147 ? 11.642 0.378 2.154 1.00 93.50 147 MET A C 1
ATOM 1139 O O . MET A 1 147 ? 11.537 1.499 2.654 1.00 93.50 147 MET A O 1
ATOM 1143 N N . VAL A 1 148 ? 11.464 -0.739 2.851 1.00 91.25 148 VAL A N 1
ATOM 1144 C CA . VAL A 1 148 ? 11.145 -0.787 4.279 1.00 91.25 148 VAL A CA 1
ATOM 1145 C C . VAL A 1 148 ? 12.432 -0.981 5.062 1.00 91.25 148 VAL A C 1
ATOM 1147 O O . VAL A 1 148 ? 13.158 -1.946 4.829 1.00 91.25 148 VAL A O 1
ATOM 1150 N N . SER A 1 149 ? 12.706 -0.068 5.986 1.00 90.19 149 SER A N 1
ATOM 1151 C CA . SER A 1 149 ? 13.797 -0.156 6.953 1.00 90.19 149 SER A CA 1
ATOM 1152 C C . SER A 1 149 ? 13.244 -0.346 8.369 1.00 90.19 149 SER A C 1
ATOM 1154 O O . SER A 1 149 ? 12.033 -0.399 8.587 1.00 90.19 149 SER A O 1
ATOM 1156 N N . ALA A 1 150 ? 14.133 -0.394 9.361 1.00 87.00 150 ALA A N 1
ATOM 1157 C CA . ALA A 1 150 ? 13.750 -0.512 10.765 1.00 87.00 150 ALA A CA 1
ATOM 1158 C C . ALA A 1 150 ? 12.859 0.633 11.277 1.00 87.00 150 ALA A C 1
ATOM 1160 O O . ALA A 1 150 ? 12.137 0.454 12.262 1.00 87.00 150 ALA A O 1
ATOM 1161 N N . THR A 1 151 ? 12.950 1.812 10.660 1.00 89.44 151 THR A N 1
ATOM 1162 C CA . THR A 1 151 ? 12.298 3.039 11.137 1.00 89.44 151 THR A CA 1
ATOM 1163 C C . THR A 1 151 ? 11.541 3.787 10.054 1.00 89.44 151 THR A C 1
ATOM 1165 O O . THR A 1 151 ? 10.833 4.734 10.383 1.00 89.44 151 THR A O 1
ATOM 1168 N N . THR A 1 152 ? 11.658 3.403 8.783 1.00 91.88 152 THR A N 1
ATOM 1169 C CA . THR A 1 152 ? 11.048 4.146 7.677 1.00 91.88 152 THR A CA 1
ATOM 1170 C C . THR A 1 152 ? 10.469 3.242 6.601 1.00 91.88 152 THR A C 1
ATOM 1172 O O . THR A 1 152 ? 10.886 2.098 6.421 1.00 91.88 152 THR A O 1
ATOM 1175 N N . VAL A 1 153 ? 9.528 3.800 5.845 1.00 93.00 153 VAL A N 1
ATOM 1176 C CA . VAL A 1 153 ? 9.095 3.275 4.550 1.00 93.00 153 VAL A CA 1
ATOM 1177 C C . VAL A 1 153 ? 9.334 4.359 3.513 1.00 93.00 153 VAL A C 1
ATOM 1179 O O . VAL A 1 153 ? 8.779 5.452 3.609 1.00 93.00 153 VAL A O 1
ATOM 1182 N N . SER A 1 154 ? 10.167 4.061 2.525 1.00 93.50 154 SER A N 1
ATOM 1183 C CA . SER A 1 154 ? 10.394 4.926 1.370 1.00 93.50 154 SER A CA 1
ATOM 1184 C C . SER A 1 154 ? 9.637 4.373 0.168 1.00 93.50 154 SER A C 1
ATOM 1186 O O . SER A 1 154 ? 9.816 3.215 -0.198 1.00 93.50 154 SER A O 1
ATOM 1188 N N . PHE A 1 155 ? 8.798 5.196 -0.454 1.00 94.25 155 PHE A N 1
ATOM 1189 C CA . PHE A 1 155 ? 7.996 4.819 -1.615 1.00 94.25 155 PHE A CA 1
ATOM 1190 C C . PHE A 1 155 ? 8.756 5.150 -2.896 1.00 94.25 155 PHE A C 1
ATOM 1192 O O . PHE A 1 155 ? 9.051 6.315 -3.166 1.00 94.25 155 PHE A O 1
ATOM 1199 N N . LEU A 1 156 ? 9.093 4.128 -3.670 1.00 93.81 156 LEU A N 1
ATOM 1200 C CA . LEU A 1 156 ? 9.806 4.225 -4.936 1.00 93.81 156 LEU A CA 1
ATOM 1201 C C . LEU A 1 156 ? 8.810 4.068 -6.079 1.00 93.81 156 LEU A C 1
ATOM 1203 O O . LEU A 1 156 ? 7.995 3.139 -6.054 1.00 93.81 156 LEU A O 1
ATOM 1207 N N . ASP A 1 157 ? 8.896 4.943 -7.083 1.00 92.69 157 ASP A N 1
ATOM 1208 C CA . ASP A 1 157 ? 8.110 4.761 -8.302 1.00 92.69 157 ASP A CA 1
ATOM 1209 C C . ASP A 1 157 ? 8.467 3.419 -8.925 1.00 92.69 157 ASP A C 1
ATOM 1211 O O . ASP A 1 157 ? 9.648 3.088 -9.084 1.00 92.69 157 ASP A O 1
ATOM 1215 N N . THR A 1 158 ? 7.426 2.669 -9.263 1.00 92.50 158 THR A N 1
ATOM 1216 C CA . THR A 1 158 ? 7.534 1.335 -9.827 1.00 92.50 158 THR A CA 1
ATOM 1217 C C . THR A 1 158 ? 7.009 1.356 -11.250 1.00 92.50 158 THR A C 1
ATOM 1219 O O . THR A 1 158 ? 5.974 1.949 -11.542 1.00 92.50 158 THR A O 1
ATOM 1222 N N . TYR A 1 159 ? 7.729 0.684 -12.131 1.00 91.56 159 TYR A N 1
ATOM 1223 C CA . TYR A 1 159 ? 7.457 0.634 -13.554 1.00 91.56 159 TYR A CA 1
ATOM 1224 C C . TYR A 1 159 ? 7.351 -0.821 -13.971 1.00 91.56 159 TYR A C 1
ATOM 1226 O O . TYR A 1 159 ? 8.190 -1.641 -13.599 1.00 91.56 159 TYR A O 1
ATOM 1234 N N . ARG A 1 160 ? 6.327 -1.143 -14.756 1.00 90.75 160 ARG A N 1
ATOM 1235 C CA . ARG A 1 160 ? 6.239 -2.437 -15.422 1.00 90.75 160 ARG A CA 1
ATOM 1236 C C . ARG A 1 160 ? 7.182 -2.449 -16.620 1.00 90.75 160 ARG A C 1
ATOM 1238 O O . ARG A 1 160 ? 7.158 -1.536 -17.442 1.00 90.75 160 ARG A O 1
ATOM 1245 N N . LEU A 1 161 ? 8.000 -3.488 -16.719 1.00 88.25 161 LEU A N 1
ATOM 1246 C CA . LEU A 1 161 ? 8.890 -3.704 -17.849 1.00 88.25 161 LEU A CA 1
ATOM 1247 C C . LEU A 1 161 ? 8.192 -4.589 -18.879 1.00 88.25 161 LEU A C 1
ATOM 1249 O O . LEU A 1 161 ? 7.698 -5.673 -18.559 1.00 88.25 161 LEU A O 1
ATOM 1253 N N . TYR A 1 162 ? 8.174 -4.118 -20.120 1.00 83.06 162 TYR A N 1
ATOM 1254 C CA . TYR A 1 162 ? 7.708 -4.880 -21.269 1.00 83.06 162 TYR A CA 1
ATOM 1255 C C . TYR A 1 162 ? 8.916 -5.384 -22.046 1.00 83.06 162 TYR A C 1
ATOM 1257 O O . TYR A 1 162 ? 9.881 -4.651 -22.251 1.00 83.06 162 TYR A O 1
ATOM 1265 N N . GLU A 1 163 ? 8.864 -6.644 -22.467 1.00 75.81 163 GLU A N 1
ATOM 1266 C CA . GLU A 1 163 ? 9.883 -7.187 -23.351 1.00 75.81 163 GLU A CA 1
ATOM 1267 C C . GLU A 1 163 ? 9.784 -6.500 -24.717 1.00 75.81 163 GLU A C 1
ATOM 1269 O O . GLU A 1 163 ? 8.730 -6.512 -25.357 1.00 75.81 163 GLU A O 1
ATOM 1274 N N . ASP A 1 164 ? 10.884 -5.903 -25.172 1.00 72.25 164 ASP A N 1
ATOM 1275 C CA . ASP A 1 164 ? 10.970 -5.348 -26.519 1.00 72.25 164 ASP A CA 1
ATOM 1276 C C . ASP A 1 164 ? 11.414 -6.429 -27.510 1.00 72.25 164 ASP A C 1
ATOM 1278 O O . ASP A 1 164 ? 12.563 -6.481 -27.956 1.00 72.25 164 ASP A O 1
ATOM 1282 N N . THR A 1 165 ? 10.484 -7.316 -27.862 1.00 70.62 165 THR A N 1
ATOM 1283 C CA . THR A 1 165 ? 10.744 -8.424 -28.794 1.00 70.62 165 THR A CA 1
ATOM 1284 C C . THR A 1 165 ? 11.179 -7.937 -30.182 1.00 70.62 165 THR A C 1
ATOM 1286 O O . THR A 1 165 ? 11.904 -8.640 -30.884 1.00 70.62 165 THR A O 1
ATOM 1289 N N . TYR A 1 166 ? 10.768 -6.732 -30.589 1.00 76.75 166 TYR A N 1
ATOM 1290 C CA . TYR A 1 166 ? 11.028 -6.202 -31.930 1.00 76.75 166 TYR A CA 1
ATOM 1291 C C . TYR A 1 166 ? 12.168 -5.179 -31.981 1.00 76.75 166 TYR A C 1
ATOM 1293 O O . TYR A 1 166 ? 12.514 -4.735 -33.074 1.00 76.75 166 TYR A O 1
ATOM 1301 N N . ARG A 1 167 ? 12.772 -4.825 -30.835 1.00 66.88 167 ARG A N 1
ATOM 1302 C CA . ARG A 1 167 ? 13.783 -3.755 -30.708 1.00 66.88 167 ARG A CA 1
ATOM 1303 C C . ARG A 1 167 ? 13.312 -2.426 -31.304 1.00 66.88 167 ARG A C 1
ATOM 1305 O O . ARG A 1 167 ? 14.101 -1.680 -31.885 1.00 66.88 167 ARG A O 1
ATOM 1312 N N . ASN A 1 168 ? 12.009 -2.165 -31.213 1.00 61.38 168 ASN A N 1
ATOM 1313 C CA . ASN A 1 168 ? 11.382 -0.993 -31.817 1.00 61.38 168 ASN A CA 1
ATOM 1314 C C . ASN A 1 168 ? 11.342 0.201 -30.853 1.00 61.38 168 ASN A C 1
ATOM 1316 O O . ASN A 1 168 ? 11.089 1.325 -31.294 1.00 61.38 168 ASN A O 1
ATOM 1320 N N . PHE A 1 169 ? 11.588 -0.004 -29.555 1.00 60.09 169 PHE A N 1
ATOM 1321 C CA . PHE A 1 169 ? 11.673 1.093 -28.600 1.00 60.09 169 PHE A CA 1
ATOM 1322 C C . PHE A 1 169 ? 13.086 1.681 -28.607 1.00 60.09 169 PHE A C 1
ATOM 1324 O O . PHE A 1 169 ? 14.070 1.018 -28.295 1.00 60.09 169 PHE A O 1
ATOM 1331 N N . ILE A 1 170 ? 13.186 2.961 -28.976 1.00 56.53 170 ILE A N 1
ATOM 1332 C CA . ILE A 1 170 ? 14.482 3.627 -29.169 1.00 56.53 170 ILE A CA 1
ATOM 1333 C C . ILE A 1 170 ? 15.175 3.929 -27.831 1.00 56.53 170 ILE A C 1
ATOM 1335 O O . ILE A 1 170 ? 16.397 3.867 -27.760 1.00 56.53 170 ILE A O 1
ATOM 1339 N N . THR A 1 171 ? 14.431 4.225 -26.765 1.00 55.69 171 THR A N 1
ATOM 1340 C CA . THR A 1 171 ? 14.834 4.189 -25.341 1.00 55.69 171 THR A CA 1
ATOM 1341 C C . THR A 1 171 ? 13.644 4.725 -24.548 1.00 55.69 171 THR A C 1
ATOM 1343 O O . THR A 1 171 ? 13.106 5.777 -24.893 1.00 55.69 171 THR A O 1
ATOM 1346 N N . GLY A 1 172 ? 13.196 4.024 -23.506 1.00 58.06 172 GLY A N 1
ATOM 1347 C CA . GLY A 1 172 ? 12.224 4.587 -22.569 1.00 58.06 172 GLY A CA 1
ATOM 1348 C C . GLY A 1 172 ? 12.878 5.662 -21.701 1.00 58.06 172 GLY A C 1
ATOM 1349 O O . GLY A 1 172 ? 14.101 5.714 -21.560 1.00 58.06 172 GLY A O 1
ATOM 1350 N N . ALA A 1 173 ? 12.075 6.535 -21.103 1.00 65.38 173 ALA A N 1
ATOM 1351 C CA . ALA A 1 173 ? 12.554 7.516 -20.141 1.00 65.38 173 ALA A CA 1
ATOM 1352 C C . ALA A 1 173 ? 11.627 7.507 -18.920 1.00 65.38 173 ALA A C 1
ATOM 1354 O O . ALA A 1 173 ? 10.409 7.442 -19.074 1.00 65.38 173 ALA A O 1
ATOM 1355 N N . TYR A 1 174 ? 12.193 7.545 -17.716 1.00 70.69 174 TYR A N 1
ATOM 1356 C CA . TYR A 1 174 ? 11.449 7.560 -16.455 1.00 70.69 174 TYR A CA 1
ATOM 1357 C C . TYR A 1 174 ? 11.841 8.769 -15.607 1.00 70.69 174 TYR A C 1
ATOM 1359 O O . TYR A 1 174 ? 12.958 9.279 -15.705 1.00 70.69 174 TYR A O 1
ATOM 1367 N N . SER A 1 175 ? 10.926 9.257 -14.769 1.00 72.56 175 SER A N 1
ATOM 1368 C CA . SER A 1 175 ? 11.223 10.403 -13.906 1.00 72.56 175 SER A CA 1
ATOM 1369 C C . SER A 1 175 ? 12.215 10.013 -12.809 1.00 72.56 175 SER A C 1
ATOM 1371 O O . SER A 1 175 ? 12.070 8.977 -12.157 1.00 72.56 175 SER A O 1
ATOM 1373 N N . SER A 1 176 ? 13.212 10.863 -12.563 1.00 71.75 176 SER A N 1
ATOM 1374 C CA . SER A 1 176 ? 14.116 10.713 -11.419 1.00 71.75 176 SER A CA 1
ATOM 1375 C C . SER A 1 176 ? 13.590 11.329 -10.130 1.00 71.75 176 SER A C 1
ATOM 1377 O O . SER A 1 176 ? 14.327 11.336 -9.157 1.00 71.75 176 SER A O 1
ATOM 1379 N N . ASN A 1 177 ? 12.353 11.839 -10.093 1.00 70.88 177 ASN A N 1
ATOM 1380 C CA . ASN A 1 177 ? 11.750 12.509 -8.928 1.00 70.88 177 ASN A CA 1
ATOM 1381 C C . ASN A 1 177 ? 12.486 13.761 -8.407 1.00 70.88 177 ASN A C 1
ATOM 1383 O O . ASN A 1 177 ? 12.053 14.359 -7.427 1.00 70.88 177 ASN A O 1
ATOM 1387 N N . ASP A 1 178 ? 13.530 14.218 -9.098 1.00 70.44 178 ASP A N 1
ATOM 1388 C CA . ASP A 1 178 ? 14.264 15.472 -8.866 1.00 70.44 178 ASP A CA 1
ATOM 1389 C C . ASP A 1 178 ? 13.978 16.530 -9.957 1.00 70.44 178 ASP A C 1
ATOM 1391 O O . ASP A 1 178 ? 14.679 17.535 -10.074 1.00 70.44 178 ASP A O 1
A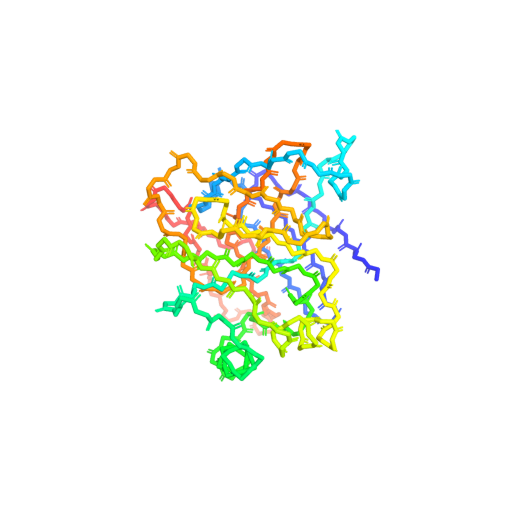TOM 1395 N N . GLY A 1 179 ? 12.961 16.288 -10.792 1.00 64.75 179 GLY A N 1
ATOM 1396 C CA . GLY A 1 179 ? 12.618 17.122 -11.948 1.00 64.75 179 GLY A CA 1
ATOM 1397 C C . GLY A 1 179 ? 13.376 16.776 -13.235 1.00 64.75 179 GLY A C 1
ATOM 1398 O O . GLY A 1 179 ? 13.144 17.421 -14.257 1.00 64.75 179 GLY A O 1
ATOM 1399 N N . ARG A 1 180 ? 14.252 15.763 -13.225 1.00 71.00 180 ARG A N 1
ATOM 1400 C CA . ARG A 1 180 ? 14.920 15.237 -14.427 1.00 71.00 180 ARG A CA 1
ATOM 1401 C C . ARG A 1 180 ? 14.262 13.937 -14.906 1.00 71.00 180 ARG A C 1
ATOM 1403 O O . ARG A 1 180 ? 13.414 13.345 -14.234 1.00 71.00 180 ARG A O 1
ATOM 1410 N N . THR A 1 181 ? 14.637 13.520 -16.113 1.00 67.25 181 THR A N 1
ATOM 1411 C CA . THR A 1 181 ? 14.219 12.243 -16.707 1.00 67.25 181 THR A CA 1
ATOM 1412 C C . THR A 1 181 ? 15.469 11.418 -16.991 1.00 67.25 181 THR A C 1
ATOM 1414 O O . THR A 1 181 ? 16.445 11.951 -17.522 1.00 67.25 181 THR A O 1
ATOM 1417 N N . LEU A 1 182 ? 15.463 10.142 -16.615 1.00 62.78 182 LEU A N 1
ATOM 1418 C CA . LEU A 1 182 ? 16.556 9.200 -16.840 1.00 62.78 182 LEU A CA 1
ATOM 1419 C C . LEU A 1 182 ? 16.174 8.198 -17.935 1.00 62.78 182 LEU A C 1
ATOM 1421 O O . LEU A 1 182 ? 15.008 7.813 -18.018 1.00 62.78 182 LEU A O 1
ATOM 1425 N N . PRO A 1 183 ? 17.132 7.749 -18.761 1.00 57.00 183 PRO A N 1
ATOM 1426 C CA . PRO A 1 183 ? 16.879 6.690 -19.729 1.00 57.00 183 PRO A CA 1
ATOM 1427 C C . PRO A 1 183 ? 16.591 5.367 -19.004 1.00 57.00 183 PRO A C 1
ATOM 1429 O O . PRO A 1 183 ? 17.285 5.020 -18.045 1.00 57.00 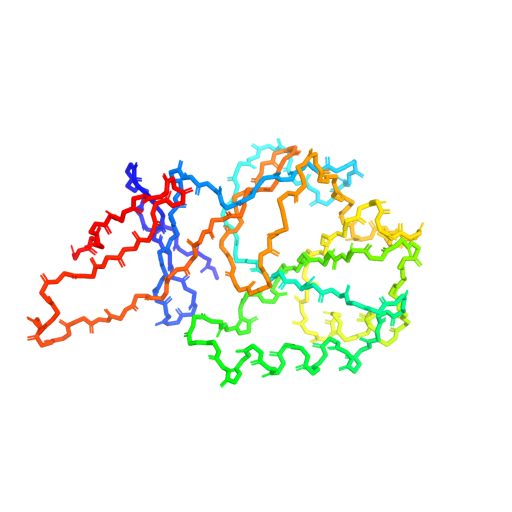183 PRO A O 1
ATOM 1432 N N . SER A 1 184 ? 15.581 4.622 -19.457 1.00 55.41 184 SER A N 1
ATOM 1433 C CA . SER A 1 184 ? 15.321 3.250 -19.014 1.00 55.41 184 SER A CA 1
ATOM 1434 C C . SER A 1 184 ? 16.458 2.347 -19.481 1.00 55.41 184 SER A C 1
ATOM 1436 O O . SER A 1 184 ? 16.844 2.408 -20.648 1.00 55.41 184 SER A O 1
ATOM 1438 N N . LEU A 1 185 ? 16.988 1.516 -18.585 1.00 49.53 185 LEU A N 1
ATOM 1439 C CA . LEU A 1 185 ? 17.987 0.512 -18.948 1.00 49.53 185 LEU A CA 1
ATOM 1440 C C . LEU A 1 185 ? 17.313 -0.543 -19.843 1.00 49.53 185 LEU A C 1
ATOM 1442 O O . LEU A 1 185 ? 16.340 -1.160 -19.412 1.00 49.53 185 LEU A O 1
ATOM 1446 N N . CYS A 1 186 ? 17.804 -0.678 -21.078 1.00 46.22 186 CYS A N 1
ATOM 1447 C CA . CYS A 1 186 ? 17.527 -1.814 -21.958 1.00 46.22 186 CYS A CA 1
ATOM 1448 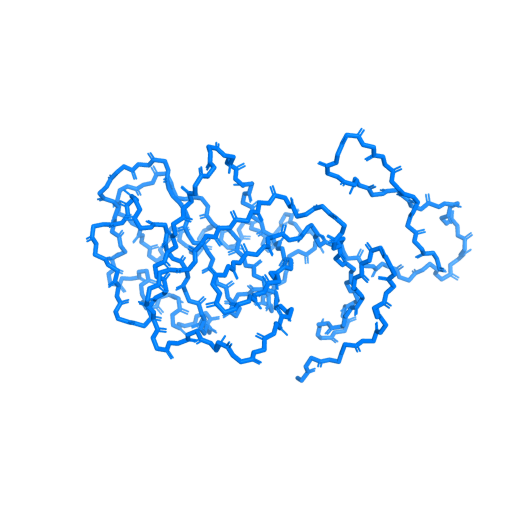C C . CYS A 1 186 ? 18.405 -3.008 -21.574 1.00 46.22 186 CYS A C 1
ATOM 1450 O O . CYS A 1 186 ? 19.577 -2.767 -21.195 1.00 46.22 186 CYS A O 1
#

Organism: NCBI:txid1448320

Foldseek 3Di:
DKDWPDDDPFWTWTDDPNWIKTWGPLDFLAKWWWDDAPLADAPDWDKAKAFEAEDADQEDALVNVVVVLVVQVVPPPQDDLRSLLHYEYDYPAAAHDYDPRNVVNSVVSNHQEYEYDPRRHPDDPNSYIHIHGPDPRDDDGHMFIWGGHNIMTGTTDMDIDDDPPPCPDPWDWDDNSPPDIDTDDD

InterPro domains:
  IPR058329 Scytalone dehydratase-like protein Arp1, N-terminal domain [PF26053] (43-160)

Radius of gyration: 16.77 Å; chains: 1; bounding box: 40×34×49 Å

Secondary structure (DSSP, 8-state):
--B---EETTEEEEEETTEEEEEE-SS-SEEEEE-S-TTS-SS--EEEEEEEEE--SSEE-HHHHHHHHHHHHHH-SS--GGGGGEEEEE-SSSSBEE-HHHHHHHHHTT--EEEEETTTBS---TTEEEEE--S---PPSEEEEEEE-SSEEEEEEEEEEPP-TT------EEE-SSS-EEEPP-